Protein AF-A0A7S4MZW2-F1 (afdb_monomer_lite)

InterPro domains:
  IPR009011 Mannose-6-phosphate receptor binding domain superfamily [G3DSA:2.70.130.10] (15-83)
  IPR009011 Mannose-6-phosphate receptor binding domain superfamily [SSF50911] (22-76)
  IPR036607 Glucosidase 2 subunit beta-like [PF13015] (22-75)
  IPR039181 Endosome/lysosome-associated apoptosis and autophagy regulator family member 1/2 [PTHR22727] (23-188)
  IPR044865 MRH domain [PS51914] (1-77)
  IPR056606 Elapor1/2, C-terminal domain [PF23089] (88-116)

Radius of gyration: 48.85 Å; chains: 1; bounding box: 68×36×155 Å

Secondary structure (DSSP, 8-state):
-EEEEEEEEEETTEEEEEEEEE---B-TTS-B-EEEEEEEE-TTSTT--EEEPTTS-SSBTTTEEEEEEEEGGGSPPB-GGGEEEEE-PPPTTSEEEEEEEEPSSP---SBSPPPPPEEEE-------HHHHHHHHHHHHHHHHHHHHHHHHHHHHHHHHHHHHHHHHHHHHHHHHHHHHHHHHTSS--

pLDDT: mean 85.0, std 9.48, range [46.41, 95.19]

Sequence (189 aa):
VNGFYTGFSCLLHICMLNLLAQGGEKCWNGGTRSLNITMYCDPEAGPGFPSLIPGMPVEQKKCGYALQWRSQYACPLCTNEDMRTLPGECSVTGKRPVHMVWKEPKVCHGGLDLPEVIYEDCQAVLLDKSKVTMIIVSGVSVFGILLTGLIYLYFRNRKIYREYSVLKEQNEAEIELDRMAGFSLDEDH

Foldseek 3Di:
DDKDWDDWDDDPLKIKTKIKDWQADQDPVRATAIEIEIETADLPQAQFDWDADPPDDCQDPRNYGYTYTYHNVSAAADDPVQWDWDWDDQDPVQKTWIFIDGDPPHRHYHHDDGDDIDIDGHDDPPVPVVVVVVVVVVVVVVVVVVVVVVVVVVVVVVVVVVVVVVVVVVVVVVVVVVVVVVVVVVPPD

Organism: Guillardia theta (NCBI:txid55529)

Structure (mmCIF, N/CA/C/O backbone):
data_AF-A0A7S4MZW2-F1
#
_entry.id   AF-A0A7S4MZW2-F1
#
loop_
_atom_site.group_PDB
_atom_site.id
_atom_site.type_symbol
_atom_site.label_atom_id
_atom_site.label_alt_id
_atom_site.label_comp_id
_atom_site.label_asym_id
_atom_site.label_entity_id
_atom_site.label_seq_id
_atom_site.pdbx_PDB_ins_code
_atom_site.Cartn_x
_atom_site.Cartn_y
_atom_site.Cartn_z
_atom_site.occupancy
_atom_site.B_iso_or_equiv
_atom_site.auth_seq_id
_atom_site.auth_comp_id
_atom_site.auth_asym_id
_atom_site.auth_atom_id
_atom_site.pdbx_PDB_model_num
ATOM 1 N N . VAL A 1 1 ? 18.516 -3.824 -36.079 1.00 62.66 1 VAL A N 1
ATOM 2 C CA . VAL A 1 1 ? 18.571 -3.944 -34.605 1.00 62.66 1 VAL A CA 1
ATOM 3 C C . VAL A 1 1 ? 17.601 -5.030 -34.187 1.00 62.66 1 VAL A C 1
ATOM 5 O O . VAL A 1 1 ? 16.435 -4.929 -34.539 1.00 62.66 1 VAL A O 1
ATOM 8 N N . ASN A 1 2 ? 18.076 -6.059 -33.487 1.00 75.69 2 ASN A N 1
ATOM 9 C CA . ASN A 1 2 ? 17.234 -7.122 -32.937 1.00 75.69 2 ASN A CA 1
ATOM 10 C C . ASN A 1 2 ? 17.150 -6.927 -31.421 1.00 75.69 2 ASN A C 1
ATOM 12 O O . ASN A 1 2 ? 18.183 -6.879 -30.751 1.00 75.69 2 ASN A O 1
ATOM 16 N N . GLY A 1 3 ? 15.936 -6.777 -30.893 1.00 74.50 3 GLY A N 1
ATOM 17 C CA . GLY A 1 3 ? 15.671 -6.718 -29.456 1.00 74.50 3 GLY A CA 1
ATOM 18 C C . GLY A 1 3 ? 15.147 -8.057 -28.962 1.00 74.50 3 GLY A C 1
ATOM 19 O O . GLY A 1 3 ? 14.251 -8.624 -29.582 1.00 74.50 3 GLY A O 1
ATOM 20 N N . PHE A 1 4 ? 15.695 -8.564 -27.862 1.00 79.69 4 PHE A N 1
ATOM 21 C CA . PHE A 1 4 ? 15.190 -9.761 -27.208 1.00 79.69 4 PHE A CA 1
ATOM 22 C C . PHE A 1 4 ? 15.203 -9.616 -25.691 1.00 79.69 4 PHE A C 1
ATOM 24 O O . PHE A 1 4 ? 16.019 -8.915 -25.087 1.00 79.69 4 PHE A O 1
ATOM 31 N N . TYR A 1 5 ? 14.247 -10.296 -25.082 1.00 79.19 5 TYR A N 1
ATOM 32 C CA . TYR A 1 5 ? 14.128 -10.411 -23.646 1.00 79.19 5 TYR A CA 1
ATOM 33 C C . TYR A 1 5 ? 15.137 -11.440 -23.123 1.00 79.19 5 TYR A C 1
ATOM 35 O O . TYR A 1 5 ? 15.206 -12.553 -23.645 1.00 79.19 5 TYR A O 1
ATOM 43 N N . THR A 1 6 ? 15.945 -11.062 -22.127 1.00 74.81 6 THR A N 1
ATOM 44 C CA . THR A 1 6 ? 17.058 -11.900 -21.642 1.00 74.81 6 THR A CA 1
ATOM 45 C C . THR A 1 6 ? 16.792 -12.583 -20.309 1.00 74.81 6 THR A C 1
ATOM 47 O O . THR A 1 6 ? 17.526 -13.505 -19.961 1.00 74.81 6 THR A O 1
ATOM 50 N N . GLY A 1 7 ? 15.743 -12.188 -19.583 1.00 76.94 7 GLY A N 1
ATOM 51 C CA . GLY A 1 7 ? 15.293 -12.888 -18.380 1.00 76.94 7 GLY A CA 1
ATOM 52 C C . GLY A 1 7 ? 14.688 -11.985 -17.305 1.00 76.94 7 GLY A C 1
ATOM 53 O O . GLY A 1 7 ? 14.835 -10.759 -17.322 1.00 76.94 7 GLY A O 1
ATOM 54 N N . PHE A 1 8 ? 14.003 -12.627 -16.360 1.00 78.88 8 PHE A N 1
ATOM 55 C CA . PHE A 1 8 ? 13.417 -12.043 -15.154 1.00 78.88 8 PHE A CA 1
ATOM 56 C C . PHE A 1 8 ? 14.045 -12.733 -13.954 1.00 78.88 8 PHE A C 1
ATOM 58 O O . PHE A 1 8 ? 14.152 -13.958 -13.924 1.00 78.88 8 PHE A O 1
ATOM 65 N N . SER A 1 9 ? 14.491 -11.940 -12.989 1.00 79.31 9 SER A N 1
ATOM 66 C CA . SER A 1 9 ? 15.114 -12.434 -11.768 1.00 79.31 9 SER A CA 1
ATOM 67 C C . SER A 1 9 ? 14.555 -11.666 -10.582 1.00 79.31 9 SER A C 1
ATOM 69 O O . SER A 1 9 ? 14.560 -10.436 -10.595 1.00 79.31 9 SER A O 1
ATOM 71 N N . CYS A 1 10 ? 14.084 -12.387 -9.566 1.00 75.69 10 CYS A N 1
ATOM 72 C CA . CYS A 1 10 ? 13.671 -11.817 -8.290 1.00 75.69 10 CYS A CA 1
ATOM 73 C C . CYS A 1 10 ? 14.539 -12.397 -7.183 1.00 75.69 10 CYS A C 1
ATOM 75 O O . CYS A 1 10 ? 14.636 -13.615 -7.039 1.00 75.69 10 CYS A O 1
ATOM 77 N N . LEU A 1 11 ? 15.145 -11.527 -6.382 1.00 75.31 11 LEU A N 1
ATOM 78 C CA . LEU A 1 11 ? 15.949 -11.929 -5.238 1.00 75.31 11 LEU A CA 1
ATOM 79 C C . LEU A 1 11 ? 15.580 -11.037 -4.055 1.00 75.31 11 LEU A C 1
ATOM 81 O O . LEU A 1 11 ? 15.711 -9.820 -4.137 1.00 75.31 11 LEU A O 1
ATOM 85 N N . LEU A 1 12 ? 15.082 -11.644 -2.973 1.00 64.88 12 LEU A N 1
ATOM 86 C CA . LEU A 1 12 ? 14.777 -10.958 -1.711 1.00 64.88 12 LEU A CA 1
ATOM 87 C C . LEU A 1 12 ? 13.899 -9.693 -1.886 1.00 64.88 12 LEU A C 1
ATOM 89 O O . LEU A 1 12 ? 14.246 -8.620 -1.403 1.00 64.88 12 LEU A O 1
ATOM 93 N N . HIS A 1 13 ? 12.776 -9.818 -2.605 1.00 64.44 13 HIS A N 1
ATOM 94 C CA . HIS A 1 13 ? 11.841 -8.729 -2.965 1.00 64.44 13 HIS A CA 1
ATOM 95 C C . HIS A 1 13 ? 12.335 -7.709 -4.005 1.00 64.44 13 HIS A C 1
ATOM 97 O O . HIS A 1 13 ? 11.598 -6.787 -4.346 1.00 64.44 13 HIS A O 1
ATOM 103 N N . ILE A 1 14 ? 13.528 -7.885 -4.578 1.00 71.88 14 ILE A N 1
ATOM 104 C CA . ILE A 1 14 ? 14.019 -7.057 -5.685 1.00 71.88 14 ILE A CA 1
ATOM 105 C C . ILE A 1 14 ? 13.836 -7.834 -6.985 1.00 71.88 14 ILE A C 1
ATOM 107 O O . ILE A 1 14 ? 14.587 -8.768 -7.268 1.00 71.88 14 ILE A O 1
ATOM 111 N N . CYS A 1 15 ? 12.832 -7.450 -7.772 1.00 80.62 15 CYS A N 1
ATOM 112 C CA . CYS A 1 15 ? 12.574 -8.011 -9.095 1.00 80.62 15 CYS A CA 1
ATOM 113 C C . CYS A 1 15 ? 13.158 -7.120 -10.193 1.00 80.62 15 CYS A C 1
ATOM 115 O O . CYS A 1 15 ? 12.958 -5.901 -10.197 1.00 80.62 15 CYS A O 1
ATOM 117 N N . MET A 1 16 ? 13.875 -7.747 -11.126 1.00 86.75 16 MET A N 1
ATOM 118 C CA . MET A 1 16 ? 14.493 -7.092 -12.271 1.00 86.75 16 MET A CA 1
ATOM 119 C C . MET A 1 16 ? 14.144 -7.796 -13.578 1.00 86.75 16 MET A C 1
ATOM 121 O O . MET A 1 16 ? 14.200 -9.025 -13.683 1.00 86.75 16 MET A O 1
ATOM 125 N N . LEU A 1 17 ? 13.857 -6.991 -14.597 1.00 87.88 17 LEU A N 1
ATOM 126 C CA . LEU A 1 17 ? 13.623 -7.426 -15.970 1.00 87.88 17 LEU A CA 1
ATOM 127 C C . LEU A 1 17 ? 14.760 -6.912 -16.850 1.00 87.88 17 LEU A C 1
ATOM 129 O O . LEU A 1 17 ? 15.029 -5.713 -16.850 1.00 87.88 17 LEU A O 1
ATOM 133 N N . ASN A 1 18 ? 15.410 -7.783 -17.619 1.00 89.88 18 ASN A N 1
ATOM 134 C CA . ASN A 1 18 ? 16.467 -7.355 -18.534 1.00 89.88 18 ASN A CA 1
ATOM 135 C C . ASN A 1 18 ? 16.010 -7.434 -19.993 1.00 89.88 18 ASN A C 1
ATOM 137 O O . ASN A 1 18 ? 15.510 -8.461 -20.462 1.00 89.88 18 ASN A O 1
ATOM 141 N N . LEU A 1 19 ? 16.212 -6.331 -20.712 1.00 89.88 19 LEU A N 1
ATOM 142 C CA . LEU A 1 19 ? 15.956 -6.208 -22.140 1.00 89.88 19 LEU A CA 1
ATOM 143 C C . LEU A 1 19 ? 17.265 -5.883 -22.855 1.00 89.88 19 LEU A C 1
ATOM 145 O O . LEU A 1 19 ? 17.918 -4.885 -22.546 1.00 89.88 19 LEU A O 1
ATOM 149 N N . LEU A 1 20 ? 17.628 -6.705 -23.839 1.00 90.44 20 LEU A N 1
ATOM 150 C CA . LEU A 1 20 ? 18.862 -6.543 -24.594 1.00 90.44 20 LEU A CA 1
ATOM 151 C C . LEU A 1 20 ? 18.555 -6.281 -26.067 1.00 90.44 20 LEU A C 1
ATOM 153 O O . LEU A 1 20 ? 17.878 -7.064 -26.730 1.00 90.44 20 LEU A O 1
ATOM 157 N N . ALA A 1 21 ? 19.099 -5.192 -26.596 1.00 90.38 21 ALA A N 1
ATOM 158 C CA . ALA A 1 21 ? 19.076 -4.883 -28.015 1.00 90.38 21 ALA A CA 1
ATOM 159 C C . ALA A 1 21 ? 20.492 -4.961 -28.591 1.00 90.38 21 ALA A C 1
ATOM 161 O O . ALA A 1 21 ? 21.430 -4.348 -28.077 1.00 90.38 21 ALA A O 1
ATOM 162 N N . GLN A 1 22 ? 20.643 -5.722 -29.673 1.00 89.69 22 GLN A N 1
ATOM 163 C CA . GLN A 1 22 ? 21.912 -5.938 -30.366 1.00 89.69 22 GLN A CA 1
ATOM 164 C C . GLN A 1 22 ? 21.800 -5.597 -31.858 1.00 89.69 22 GLN A C 1
ATOM 166 O O . GLN A 1 22 ? 20.706 -5.449 -32.414 1.00 89.69 22 GLN A O 1
ATOM 171 N N . GLY A 1 23 ? 22.947 -5.494 -32.532 1.00 86.00 23 GLY A N 1
ATOM 172 C CA . GLY A 1 23 ? 22.988 -5.209 -33.968 1.00 86.00 23 GLY A CA 1
ATOM 173 C C . GLY A 1 23 ? 22.703 -3.742 -34.291 1.00 86.00 23 GLY A C 1
ATOM 174 O O . GLY A 1 23 ? 21.960 -3.462 -35.234 1.00 86.00 23 GLY A O 1
ATOM 175 N N . GLY A 1 24 ? 23.208 -2.825 -33.457 1.00 87.00 24 GLY A N 1
ATOM 176 C CA . GLY A 1 24 ? 23.243 -1.391 -33.740 1.00 87.00 24 GLY A CA 1
ATOM 177 C C . GLY A 1 24 ? 24.317 -1.015 -34.766 1.00 87.00 24 GLY A C 1
ATOM 178 O O . GLY A 1 24 ? 24.846 -1.857 -35.483 1.00 87.00 24 GLY A O 1
ATOM 179 N N . GLU A 1 25 ? 24.654 0.267 -34.843 1.00 89.44 25 GLU A N 1
ATOM 180 C CA . GLU A 1 25 ? 25.702 0.753 -35.747 1.00 89.44 25 GLU A CA 1
ATOM 181 C C . GLU A 1 25 ? 27.112 0.433 -35.240 1.00 89.44 25 GLU A C 1
ATOM 183 O O . GLU A 1 25 ? 27.318 0.157 -34.052 1.00 89.44 25 GLU A O 1
ATOM 188 N N . LYS A 1 26 ? 28.103 0.518 -36.137 1.00 89.31 26 LYS A N 1
ATOM 189 C CA . LYS A 1 26 ? 29.510 0.389 -35.750 1.00 89.31 26 LYS A CA 1
ATOM 190 C C . LYS A 1 26 ? 29.939 1.563 -34.869 1.00 89.31 26 LYS A C 1
ATOM 192 O O . LYS A 1 26 ? 29.591 2.716 -35.122 1.00 89.31 26 LYS A O 1
ATOM 197 N N . CYS A 1 27 ? 30.710 1.262 -33.838 1.00 88.44 27 CYS A N 1
ATOM 198 C CA . CYS A 1 27 ? 31.336 2.250 -32.963 1.00 88.44 27 CYS A CA 1
ATOM 199 C C . CYS A 1 27 ? 32.828 2.420 -33.302 1.00 88.44 27 CYS A C 1
ATOM 201 O O . CYS A 1 27 ? 33.355 1.785 -34.216 1.00 88.44 27 CYS A O 1
ATOM 203 N N . TRP A 1 28 ? 33.520 3.278 -32.550 1.00 85.62 28 TRP A N 1
ATOM 204 C CA . TRP A 1 28 ? 34.904 3.688 -32.821 1.00 85.62 28 TRP A CA 1
ATOM 205 C C . TRP A 1 28 ? 35.925 2.535 -32.842 1.00 85.62 28 TRP A C 1
ATOM 207 O O . TRP A 1 28 ? 36.952 2.650 -33.501 1.00 85.62 28 TRP A O 1
ATOM 217 N N . ASN A 1 29 ? 35.649 1.418 -32.160 1.00 86.62 29 ASN A N 1
ATOM 218 C CA . ASN A 1 29 ? 36.537 0.251 -32.105 1.00 86.62 29 ASN A CA 1
ATOM 219 C C . ASN A 1 29 ? 36.199 -0.836 -33.152 1.00 86.62 29 ASN A C 1
ATOM 221 O O . ASN A 1 29 ? 36.739 -1.938 -33.087 1.00 86.62 29 ASN A O 1
ATOM 225 N N . GLY A 1 30 ? 35.279 -0.561 -34.086 1.00 85.31 30 GLY A N 1
ATOM 226 C CA . GLY A 1 30 ? 34.818 -1.521 -35.097 1.00 85.31 30 GLY A CA 1
ATOM 227 C C . GLY A 1 30 ? 33.800 -2.556 -34.595 1.00 85.31 30 GLY A C 1
ATOM 228 O O . GLY A 1 30 ? 33.263 -3.315 -35.403 1.00 85.31 30 GLY A O 1
ATOM 229 N N . GLY A 1 31 ? 33.499 -2.567 -33.292 1.00 87.69 31 GLY A N 1
ATOM 230 C CA . GLY A 1 31 ? 32.414 -3.332 -32.689 1.00 87.69 31 GLY A CA 1
ATOM 231 C C . GLY A 1 31 ? 31.034 -2.788 -33.060 1.00 87.69 31 GLY A C 1
ATOM 232 O O . GLY A 1 31 ? 30.897 -1.745 -33.700 1.00 87.69 31 GLY A O 1
ATOM 233 N N . THR A 1 32 ? 29.992 -3.510 -32.655 1.00 90.19 32 THR A N 1
ATOM 234 C CA . THR A 1 32 ? 28.593 -3.156 -32.934 1.00 90.19 32 THR A CA 1
ATOM 235 C C . THR A 1 32 ? 27.925 -2.659 -31.659 1.00 90.19 32 THR A C 1
ATOM 237 O O . THR A 1 32 ? 28.084 -3.287 -30.614 1.00 90.19 32 THR A O 1
ATOM 240 N N . ARG A 1 33 ? 27.171 -1.555 -31.728 1.00 90.94 33 ARG A N 1
ATOM 241 C CA . ARG A 1 33 ? 26.476 -1.011 -30.555 1.00 90.94 33 ARG A CA 1
ATOM 242 C C . ARG A 1 33 ? 25.427 -1.977 -30.006 1.00 90.94 33 ARG A C 1
ATOM 244 O O . ARG A 1 33 ? 24.663 -2.582 -30.764 1.00 90.94 33 ARG A O 1
ATOM 251 N N . SER A 1 34 ? 25.366 -2.062 -28.681 1.00 91.56 34 SER A N 1
ATOM 252 C CA . SER A 1 34 ? 24.352 -2.817 -27.939 1.00 91.56 34 SER A CA 1
ATOM 253 C C . SER A 1 34 ? 23.749 -1.967 -26.828 1.00 91.56 34 SER A C 1
ATOM 255 O O . SER A 1 34 ? 24.452 -1.162 -26.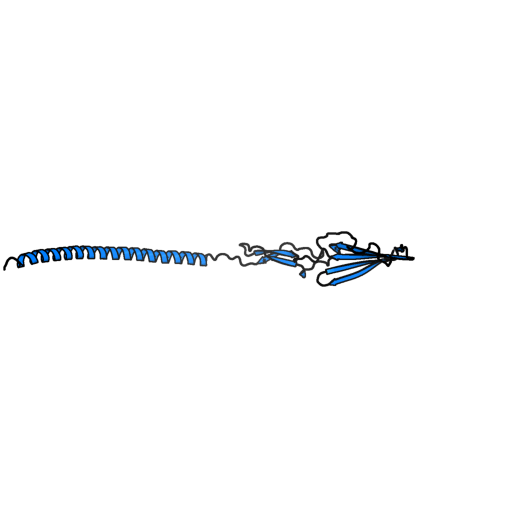220 1.00 91.56 34 SER A O 1
ATOM 257 N N . LEU A 1 35 ? 22.475 -2.175 -26.522 1.00 91.00 35 LEU A N 1
ATOM 258 C CA . LEU A 1 35 ? 21.764 -1.496 -25.445 1.00 91.00 35 LEU A CA 1
ATOM 259 C C . LEU A 1 35 ? 21.210 -2.537 -24.472 1.00 91.00 35 LEU A C 1
ATOM 261 O O . LEU A 1 35 ? 20.535 -3.474 -24.887 1.00 91.00 35 LEU A O 1
ATOM 265 N N . ASN A 1 36 ? 21.493 -2.356 -23.188 1.00 91.81 36 ASN A N 1
ATOM 266 C CA . ASN A 1 36 ? 20.936 -3.142 -22.100 1.00 91.81 36 ASN A CA 1
ATOM 267 C C . ASN A 1 36 ? 20.074 -2.235 -21.217 1.00 91.81 36 ASN A C 1
ATOM 269 O O . ASN A 1 36 ? 20.554 -1.221 -20.706 1.00 91.81 36 ASN A O 1
ATOM 273 N N . ILE A 1 37 ? 18.807 -2.595 -21.052 1.00 92.44 37 ILE A N 1
ATOM 274 C CA . ILE A 1 37 ? 17.872 -1.902 -20.172 1.00 92.44 37 ILE A CA 1
ATOM 275 C C . ILE A 1 37 ? 17.512 -2.860 -19.046 1.00 92.44 37 ILE A C 1
ATOM 277 O O . ILE A 1 37 ? 16.898 -3.902 -19.281 1.00 92.44 37 ILE A O 1
ATOM 281 N N . THR A 1 38 ? 17.865 -2.478 -17.825 1.00 92.31 38 THR A N 1
ATOM 282 C CA . THR A 1 38 ? 17.467 -3.187 -16.612 1.00 92.31 38 THR A CA 1
ATOM 283 C C . THR A 1 38 ? 16.296 -2.447 -15.990 1.00 92.31 38 THR A C 1
ATOM 285 O O . THR A 1 38 ? 16.445 -1.333 -15.480 1.00 92.31 38 THR A O 1
ATOM 288 N N . MET A 1 39 ? 15.114 -3.052 -16.051 1.00 92.81 39 MET A N 1
ATOM 289 C CA . MET A 1 39 ? 13.954 -2.528 -15.352 1.00 92.81 39 MET A CA 1
ATOM 290 C C . MET A 1 39 ? 13.928 -3.012 -13.907 1.00 92.81 39 MET A C 1
ATOM 292 O O . MET A 1 39 ? 14.214 -4.178 -13.638 1.00 92.81 39 MET A O 1
ATOM 296 N N . TYR A 1 40 ? 13.539 -2.125 -13.000 1.00 92.19 40 TYR A N 1
ATOM 297 C CA . TYR A 1 40 ? 13.364 -2.392 -11.578 1.00 92.19 40 TYR A CA 1
ATOM 298 C C . TYR A 1 40 ? 11.894 -2.215 -11.217 1.00 92.19 40 TYR A C 1
ATOM 300 O O . TYR A 1 40 ? 11.292 -1.208 -11.602 1.00 92.19 40 TYR A O 1
ATOM 308 N N . CYS A 1 41 ? 11.340 -3.169 -10.466 1.00 91.75 41 CYS A N 1
ATOM 309 C CA . CYS A 1 41 ? 10.003 -3.016 -9.904 1.00 91.75 41 CYS A CA 1
ATOM 310 C C . CYS A 1 41 ? 9.970 -1.822 -8.948 1.00 91.75 41 CYS A C 1
ATOM 312 O O . CYS A 1 41 ? 10.709 -1.776 -7.964 1.00 91.75 41 CYS A O 1
ATOM 314 N N . ASP A 1 42 ? 9.096 -0.874 -9.262 1.00 92.12 42 ASP A N 1
ATOM 315 C CA . ASP A 1 42 ? 8.727 0.229 -8.389 1.00 92.12 42 ASP A CA 1
ATOM 316 C C . ASP A 1 42 ? 7.219 0.479 -8.563 1.00 92.12 42 ASP A C 1
ATOM 318 O O . ASP A 1 42 ? 6.807 1.066 -9.569 1.00 92.12 42 ASP A O 1
ATOM 322 N N . PRO A 1 43 ? 6.371 -0.015 -7.642 1.00 90.00 43 PRO A N 1
ATOM 323 C CA . PRO A 1 43 ? 4.922 0.036 -7.799 1.00 90.00 43 PRO A CA 1
ATOM 324 C C . PRO A 1 43 ? 4.331 1.442 -7.635 1.00 90.00 43 PRO A C 1
ATOM 326 O O . PRO A 1 43 ? 3.138 1.614 -7.895 1.00 90.00 43 PRO A O 1
ATOM 329 N N . GLU A 1 44 ? 5.136 2.427 -7.224 1.00 90.00 44 GLU A N 1
ATOM 330 C CA . GLU A 1 44 ? 4.742 3.833 -7.070 1.00 90.00 44 GLU A CA 1
ATOM 331 C C . GLU A 1 44 ? 5.256 4.716 -8.220 1.00 90.00 44 GLU A C 1
ATOM 333 O O . GLU A 1 44 ? 4.706 5.788 -8.469 1.00 90.00 44 GLU A O 1
ATOM 338 N N . ALA A 1 45 ? 6.259 4.259 -8.981 1.00 91.69 45 ALA A N 1
ATOM 339 C CA . ALA A 1 45 ? 6.866 5.021 -10.079 1.00 91.69 45 ALA A CA 1
ATOM 340 C C . ALA A 1 45 ? 5.969 5.229 -11.316 1.00 91.69 45 ALA A C 1
ATOM 342 O O . ALA A 1 45 ? 6.362 5.942 -12.248 1.00 91.69 45 ALA A O 1
ATOM 343 N N . GLY A 1 46 ? 4.789 4.604 -11.386 1.00 91.56 46 GLY A N 1
ATOM 344 C CA . GLY A 1 46 ? 3.974 4.646 -12.598 1.00 91.56 46 GLY A CA 1
ATOM 345 C C . GLY A 1 46 ? 4.680 3.949 -13.774 1.00 91.56 46 GLY A C 1
ATOM 346 O O . GLY A 1 46 ? 5.458 3.012 -13.576 1.00 91.56 46 GLY A O 1
ATOM 347 N N . PRO A 1 47 ? 4.478 4.414 -15.020 1.00 92.12 47 PRO A N 1
ATOM 348 C CA . PRO A 1 47 ? 5.244 3.936 -16.173 1.00 92.12 47 PRO A CA 1
ATOM 349 C C . PRO A 1 47 ? 6.760 4.150 -16.037 1.00 92.12 47 PRO A C 1
ATOM 351 O O . PRO A 1 47 ? 7.540 3.347 -16.555 1.00 92.12 47 PRO A O 1
ATOM 354 N N . GLY A 1 48 ? 7.177 5.206 -15.331 1.00 93.19 48 GLY A N 1
ATOM 355 C CA . GLY A 1 48 ? 8.574 5.611 -15.194 1.00 93.19 48 GLY A CA 1
ATOM 356 C C . GLY A 1 48 ? 9.264 5.949 -16.520 1.00 93.19 48 GLY A C 1
ATOM 357 O O . GLY A 1 48 ? 8.632 6.027 -17.574 1.00 93.19 48 GLY A O 1
ATOM 358 N N . PHE A 1 49 ? 10.584 6.143 -16.471 1.00 93.44 49 PHE A N 1
ATOM 359 C CA . PHE A 1 49 ? 11.406 6.382 -17.660 1.00 93.44 49 PHE A CA 1
ATOM 360 C C . PHE A 1 49 ? 12.810 5.762 -17.533 1.00 93.44 49 PHE A C 1
ATOM 362 O O . PHE A 1 49 ? 13.339 5.644 -16.421 1.00 93.44 49 PHE A O 1
ATOM 369 N N . PRO A 1 50 ? 13.445 5.381 -18.659 1.00 93.06 50 PRO A N 1
ATOM 370 C CA . PRO A 1 50 ? 14.840 4.959 -18.670 1.00 93.06 50 PRO A CA 1
ATOM 371 C C . PRO A 1 50 ? 15.772 6.107 -18.272 1.00 93.06 50 PRO A C 1
ATOM 373 O O . PRO A 1 50 ? 15.656 7.224 -18.771 1.00 93.06 50 PRO A O 1
ATOM 376 N N . SER A 1 51 ? 16.747 5.816 -17.419 1.00 93.44 51 SER A N 1
ATOM 377 C CA . SER A 1 51 ? 17.777 6.755 -16.978 1.00 93.44 51 SER A CA 1
ATOM 378 C C . SER A 1 51 ? 19.160 6.111 -17.024 1.00 93.44 51 SER A C 1
ATOM 380 O O . SER A 1 51 ? 19.306 4.887 -16.977 1.00 93.44 51 SER A O 1
ATOM 382 N N . LEU A 1 52 ? 20.190 6.946 -17.137 1.00 91.62 52 LEU A N 1
ATOM 383 C CA . LEU A 1 52 ? 21.576 6.502 -17.029 1.00 91.62 52 LEU A CA 1
ATOM 384 C C . LEU A 1 52 ? 21.860 6.023 -15.605 1.00 91.62 52 LEU A C 1
ATOM 386 O O . LEU A 1 52 ? 21.331 6.566 -14.635 1.00 91.62 52 LEU A O 1
ATOM 390 N N . ILE A 1 53 ? 22.722 5.019 -15.485 1.00 89.50 53 ILE A N 1
ATOM 391 C CA . ILE A 1 53 ? 23.101 4.486 -14.181 1.00 89.50 53 ILE A CA 1
ATOM 392 C C . ILE A 1 53 ? 24.146 5.424 -13.552 1.00 89.50 53 ILE A C 1
ATOM 394 O O . ILE A 1 53 ? 25.198 5.648 -14.163 1.00 89.50 53 ILE A O 1
ATOM 398 N N . PRO A 1 54 ? 23.888 5.984 -12.354 1.00 87.31 54 PRO A N 1
ATOM 399 C CA . PRO A 1 54 ? 24.811 6.912 -11.709 1.00 87.31 54 PRO A CA 1
ATOM 400 C C . PRO A 1 54 ? 26.200 6.299 -11.510 1.00 87.31 54 PRO A C 1
ATOM 402 O O . PRO A 1 54 ? 26.330 5.155 -11.081 1.00 87.31 54 PRO A O 1
ATOM 405 N N . GLY A 1 55 ? 27.248 7.063 -11.820 1.00 85.12 55 GLY A N 1
ATOM 406 C CA . GLY A 1 55 ? 28.636 6.618 -11.661 1.00 85.12 55 GLY A CA 1
ATOM 407 C C . GLY A 1 55 ? 29.148 5.667 -12.750 1.00 85.12 55 GLY A C 1
ATOM 408 O O . GLY A 1 55 ? 30.317 5.290 -12.705 1.00 85.12 55 GLY A O 1
ATOM 409 N N . MET A 1 56 ? 28.328 5.306 -13.745 1.00 84.31 56 MET A N 1
ATOM 410 C CA . MET A 1 56 ? 28.776 4.541 -14.910 1.00 84.31 56 MET A CA 1
ATOM 411 C C . MET A 1 56 ? 28.968 5.429 -16.148 1.00 84.31 56 MET A C 1
ATOM 413 O O . MET A 1 56 ? 28.218 6.387 -16.346 1.00 84.31 56 MET A O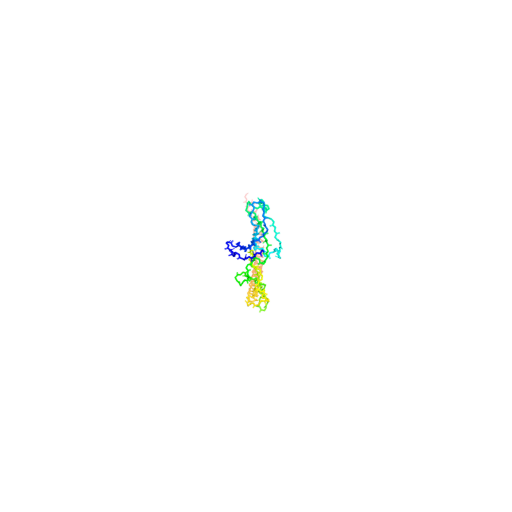 1
ATOM 417 N N . PRO A 1 57 ? 29.963 5.127 -17.006 1.00 84.88 57 PRO A N 1
ATOM 418 C CA . PRO A 1 57 ? 30.128 5.830 -18.271 1.00 84.88 57 PRO A CA 1
ATOM 419 C C . PRO A 1 57 ? 28.937 5.551 -19.194 1.00 84.88 57 PRO A C 1
ATOM 421 O O . PRO A 1 57 ? 28.423 4.433 -19.230 1.00 84.88 57 PRO A O 1
ATOM 424 N N . VAL A 1 58 ? 28.538 6.566 -19.968 1.00 84.81 58 VAL A N 1
ATOM 425 C CA . VAL A 1 58 ? 27.417 6.481 -20.924 1.00 84.81 58 VAL A CA 1
ATOM 426 C C . VAL A 1 58 ? 27.631 5.339 -21.915 1.00 84.81 58 VAL A C 1
ATOM 428 O O . VAL A 1 58 ? 26.742 4.518 -22.121 1.00 84.81 58 VAL A O 1
ATOM 431 N N . GLU A 1 59 ? 28.831 5.267 -22.492 1.00 84.00 59 GLU A N 1
ATOM 432 C CA . GLU A 1 59 ? 29.262 4.168 -23.347 1.00 84.00 59 GLU A CA 1
ATOM 433 C C . GLU A 1 59 ? 30.320 3.346 -22.609 1.00 84.00 59 GLU A C 1
ATOM 435 O O . GLU A 1 59 ? 31.386 3.835 -22.228 1.00 84.00 59 GLU A O 1
ATOM 440 N N . GLN A 1 60 ? 30.023 2.070 -22.393 1.00 80.94 60 GLN A N 1
ATOM 441 C CA . GLN A 1 60 ? 30.966 1.126 -21.815 1.00 80.94 60 GLN A CA 1
ATOM 442 C C 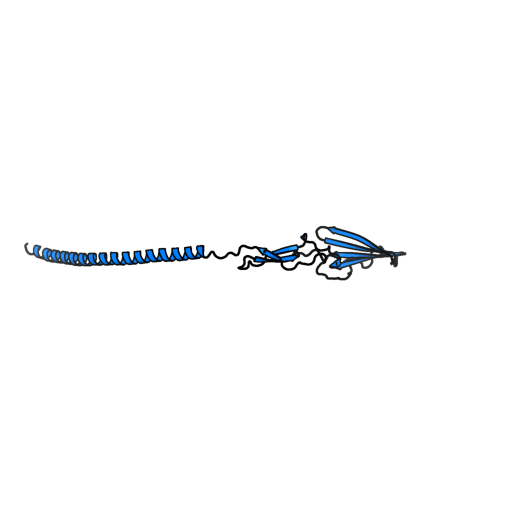. GLN A 1 60 ? 32.024 0.739 -22.855 1.00 80.94 60 GLN A C 1
ATOM 444 O O . GLN A 1 60 ? 31.787 0.791 -24.061 1.00 80.94 60 GLN A O 1
ATOM 449 N N . LYS A 1 61 ? 33.183 0.243 -22.398 1.00 74.94 61 LYS A N 1
ATOM 450 C CA . LYS A 1 61 ? 34.343 -0.116 -23.246 1.00 74.94 61 LYS A CA 1
ATOM 451 C C . LYS A 1 61 ? 34.038 -1.083 -24.414 1.00 74.94 61 LYS A C 1
ATOM 453 O O . LYS A 1 61 ? 34.868 -1.229 -25.304 1.00 74.94 61 LYS A O 1
ATOM 458 N N . LYS A 1 62 ? 32.872 -1.741 -24.418 1.00 77.31 62 LYS A N 1
ATOM 459 C CA . LYS A 1 62 ? 32.397 -2.677 -25.452 1.00 77.31 62 LYS A CA 1
ATOM 460 C C . LYS A 1 62 ? 31.329 -2.090 -26.396 1.00 77.31 62 LYS A C 1
ATOM 462 O O . LYS A 1 62 ? 30.584 -2.859 -26.988 1.00 77.31 62 LYS A O 1
ATOM 467 N N . CYS A 1 63 ? 31.216 -0.764 -26.518 1.00 88.44 63 CYS A N 1
ATOM 468 C CA . CYS A 1 63 ? 30.143 -0.105 -27.287 1.00 88.44 63 CYS A CA 1
ATOM 469 C C . CYS A 1 63 ? 28.737 -0.461 -26.785 1.00 88.44 63 CYS A C 1
ATOM 471 O O . CYS A 1 63 ? 27.771 -0.571 -27.543 1.00 88.44 63 CYS A O 1
ATOM 473 N N . GLY A 1 64 ? 28.656 -0.690 -25.476 1.00 90.44 64 GLY A N 1
ATOM 474 C CA . GLY A 1 64 ? 27.437 -1.044 -24.774 1.00 90.44 64 GLY A CA 1
ATOM 475 C C . GLY A 1 64 ? 26.891 0.150 -24.009 1.00 90.44 64 GLY A C 1
ATOM 476 O O . GLY A 1 64 ? 27.651 0.840 -23.332 1.00 90.44 64 GLY A O 1
ATOM 477 N N . TYR A 1 65 ? 25.582 0.349 -24.074 1.00 91.19 65 TYR A N 1
ATOM 478 C CA . TYR A 1 65 ? 24.853 1.303 -23.245 1.00 91.19 65 TYR A CA 1
ATOM 479 C C . TYR A 1 65 ? 24.076 0.533 -22.181 1.00 91.19 65 TYR A C 1
ATOM 481 O O . TYR A 1 65 ? 23.484 -0.504 -22.487 1.00 91.19 65 TYR A O 1
ATOM 489 N N . ALA A 1 66 ? 24.078 1.030 -20.946 1.00 91.75 66 ALA A N 1
ATOM 490 C CA . ALA A 1 66 ? 23.305 0.454 -19.853 1.00 91.75 66 ALA A CA 1
ATOM 491 C C . ALA A 1 66 ? 22.403 1.519 -19.230 1.00 91.75 66 ALA A C 1
ATOM 493 O O . ALA A 1 66 ? 22.881 2.564 -18.785 1.00 91.75 66 ALA A O 1
ATOM 494 N N . LEU A 1 67 ? 21.104 1.238 -19.209 1.00 93.56 67 LEU A N 1
ATOM 495 C CA . LEU A 1 67 ? 20.083 2.101 -18.630 1.00 93.56 67 LEU A CA 1
ATOM 496 C C . LEU A 1 67 ? 19.349 1.352 -17.524 1.00 93.56 67 LEU A C 1
ATOM 498 O O . LEU A 1 67 ? 19.089 0.154 -17.640 1.00 93.56 67 LEU A O 1
ATOM 502 N N . GLN A 1 68 ? 18.974 2.081 -16.482 1.00 94.06 68 GLN A N 1
ATOM 503 C CA . GLN A 1 68 ? 18.034 1.608 -15.475 1.00 94.06 68 GLN A CA 1
ATOM 504 C C . GLN A 1 68 ? 16.652 2.202 -15.743 1.00 94.06 68 GLN A C 1
ATOM 506 O O . GLN A 1 68 ? 16.536 3.370 -16.115 1.00 94.06 68 GLN A O 1
ATOM 511 N N . TRP A 1 69 ? 15.596 1.432 -15.516 1.00 94.81 69 TRP A N 1
ATOM 512 C CA . TRP A 1 69 ? 14.223 1.911 -15.664 1.00 94.81 69 TRP A CA 1
ATOM 513 C C . TRP A 1 69 ? 13.371 1.434 -14.490 1.00 94.81 69 TRP A C 1
ATOM 515 O O . TRP A 1 69 ? 12.986 0.274 -14.413 1.00 94.81 69 TRP A O 1
ATOM 525 N N . ARG A 1 70 ? 13.065 2.329 -13.551 1.00 93.50 70 ARG A N 1
ATOM 526 C CA . ARG A 1 70 ? 12.107 2.035 -12.476 1.00 93.50 70 ARG A CA 1
ATOM 527 C C . ARG A 1 70 ? 10.694 2.181 -13.011 1.00 93.50 70 ARG A C 1
ATOM 529 O O . ARG A 1 70 ? 10.370 3.237 -13.545 1.00 93.50 70 ARG A O 1
ATOM 536 N N . SER A 1 71 ? 9.897 1.124 -12.930 1.00 93.12 71 SER A N 1
ATOM 537 C CA . SER A 1 71 ? 8.542 1.098 -13.476 1.00 93.12 71 SER A CA 1
ATOM 538 C C . SER A 1 71 ? 7.661 0.142 -12.688 1.00 93.12 71 SER A C 1
ATOM 540 O O . SER A 1 71 ? 8.101 -0.939 -12.288 1.00 93.12 71 SER A O 1
ATOM 542 N N . GLN A 1 72 ? 6.385 0.489 -12.562 1.00 92.44 72 GLN A N 1
ATOM 543 C CA . GLN A 1 72 ? 5.380 -0.394 -11.981 1.00 92.44 72 GLN A CA 1
ATOM 544 C C . GLN A 1 72 ? 5.147 -1.637 -12.850 1.00 92.44 72 GLN A C 1
ATOM 546 O O . GLN A 1 72 ? 4.800 -2.694 -12.340 1.00 92.44 72 GLN A O 1
ATOM 551 N N . TYR A 1 73 ? 5.397 -1.550 -14.162 1.00 90.38 73 TYR A N 1
ATOM 552 C CA . TYR A 1 73 ? 5.224 -2.675 -15.087 1.00 90.38 73 TYR A CA 1
ATOM 553 C C . TYR A 1 73 ? 6.331 -3.729 -14.983 1.00 90.38 73 TYR A C 1
ATOM 555 O O . TYR A 1 73 ? 6.207 -4.808 -15.554 1.00 90.38 73 TYR A O 1
ATOM 563 N N . ALA A 1 74 ? 7.410 -3.429 -14.257 1.00 90.19 74 ALA A N 1
ATOM 564 C CA . ALA A 1 74 ? 8.435 -4.409 -13.919 1.00 90.19 74 ALA A CA 1
ATOM 565 C C . ALA A 1 74 ? 8.090 -5.209 -12.647 1.00 90.19 74 ALA A C 1
ATOM 567 O O . ALA A 1 74 ? 8.835 -6.121 -12.281 1.00 90.19 74 ALA A O 1
ATOM 568 N N . CYS A 1 75 ? 6.990 -4.870 -11.965 1.00 90.81 75 CYS A N 1
ATOM 569 C CA . CYS A 1 75 ? 6.521 -5.583 -10.784 1.00 90.81 75 CYS A CA 1
ATOM 570 C C . CYS A 1 75 ? 5.735 -6.851 -11.142 1.00 90.81 75 CYS A C 1
ATOM 572 O O . CYS A 1 75 ? 5.075 -6.894 -12.182 1.00 90.81 75 CYS A O 1
ATOM 574 N N . PRO A 1 76 ? 5.775 -7.884 -10.281 1.00 90.12 76 PRO A N 1
ATOM 575 C CA . PRO A 1 76 ? 4.893 -9.036 -10.416 1.00 90.12 76 PRO A CA 1
ATOM 576 C C . PRO A 1 76 ? 3.417 -8.627 -10.290 1.00 90.12 76 PRO A C 1
ATOM 578 O O . PRO A 1 76 ? 3.085 -7.600 -9.689 1.00 90.12 76 PRO A O 1
ATOM 581 N N . LEU A 1 77 ? 2.532 -9.463 -10.835 1.00 90.75 77 LEU A N 1
ATOM 582 C CA . LEU A 1 77 ? 1.086 -9.308 -10.675 1.00 90.75 77 LEU A CA 1
ATOM 583 C C . LEU A 1 77 ? 0.687 -9.571 -9.222 1.00 90.75 77 LEU A C 1
ATOM 585 O O . LEU A 1 77 ? 1.194 -10.505 -8.603 1.00 90.75 77 LEU A O 1
ATOM 589 N N . CYS A 1 78 ? -0.234 -8.766 -8.698 1.00 91.19 78 CYS A N 1
ATOM 590 C CA . CYS A 1 78 ? -0.703 -8.913 -7.331 1.00 91.19 78 CYS A CA 1
ATOM 591 C C . CYS A 1 78 ? -1.592 -10.145 -7.144 1.00 91.19 78 CYS A C 1
ATOM 593 O O . CYS A 1 78 ? -2.461 -10.437 -7.973 1.00 91.19 78 CYS A O 1
ATOM 595 N N . THR A 1 79 ? -1.408 -10.821 -6.009 1.00 90.88 79 THR A N 1
ATOM 596 C CA . THR A 1 79 ? -2.143 -12.025 -5.602 1.00 90.88 79 THR A CA 1
ATOM 597 C C . THR A 1 79 ? -2.820 -11.844 -4.238 1.00 90.88 79 THR A C 1
ATOM 599 O O . THR A 1 79 ? -2.591 -10.859 -3.538 1.00 90.88 79 THR A O 1
ATOM 602 N N . ASN A 1 80 ? -3.641 -12.817 -3.820 1.00 89.44 80 ASN A N 1
ATOM 603 C CA . ASN A 1 80 ? -4.264 -12.808 -2.488 1.00 89.44 80 ASN A CA 1
ATOM 604 C C . ASN A 1 80 ? -3.230 -12.790 -1.345 1.00 89.44 80 ASN A C 1
ATOM 606 O O . ASN A 1 80 ? -3.517 -12.280 -0.264 1.00 89.44 80 ASN A O 1
ATOM 610 N N . GLU A 1 81 ? -2.024 -13.322 -1.566 1.00 89.31 81 GLU A N 1
ATOM 611 C CA . GLU A 1 81 ? -0.955 -13.344 -0.560 1.00 89.31 81 GLU A CA 1
ATOM 612 C C . GLU A 1 81 ? -0.368 -11.953 -0.297 1.00 89.31 81 GLU A C 1
ATOM 614 O O . GLU A 1 81 ? 0.155 -11.698 0.790 1.00 89.31 81 GLU A O 1
ATOM 619 N N . ASP A 1 82 ? -0.513 -11.030 -1.247 1.00 90.44 82 ASP A N 1
ATOM 620 C CA . ASP A 1 82 ? -0.062 -9.642 -1.138 1.00 90.44 82 ASP A CA 1
ATOM 621 C C . ASP A 1 82 ? -1.082 -8.751 -0.407 1.00 90.44 82 ASP A C 1
ATOM 623 O O . ASP A 1 82 ? -0.829 -7.567 -0.169 1.00 90.44 82 ASP A O 1
ATOM 627 N N . MET A 1 83 ? -2.234 -9.309 -0.023 1.00 90.81 83 MET A N 1
ATOM 628 C CA . MET A 1 83 ? -3.320 -8.605 0.656 1.00 90.81 83 MET A CA 1
ATOM 629 C C . MET A 1 83 ? -3.353 -8.903 2.161 1.00 90.81 83 MET A C 1
ATOM 631 O O . MET A 1 83 ? -2.961 -9.971 2.633 1.00 90.81 83 MET A O 1
ATOM 635 N N . ARG A 1 84 ? -3.861 -7.946 2.939 1.00 92.56 84 ARG A N 1
ATOM 636 C CA . ARG A 1 84 ? -4.200 -8.084 4.360 1.00 92.56 84 ARG A CA 1
ATOM 637 C C . ARG A 1 84 ? -5.612 -7.565 4.610 1.00 92.56 84 ARG A C 1
ATOM 639 O O . ARG A 1 84 ? -6.053 -6.612 3.973 1.00 92.56 84 ARG A O 1
ATOM 646 N N . THR A 1 85 ? -6.310 -8.164 5.565 1.00 93.00 85 THR A N 1
ATOM 647 C CA . THR A 1 85 ? -7.636 -7.707 5.991 1.00 93.00 85 THR A CA 1
ATOM 648 C C . THR A 1 85 ? -7.518 -6.648 7.080 1.00 93.00 85 THR A C 1
ATOM 650 O O . THR A 1 85 ? -6.794 -6.824 8.061 1.00 93.00 85 THR A O 1
ATOM 653 N N . LEU A 1 86 ? -8.269 -5.567 6.926 1.00 92.69 86 LEU A N 1
ATOM 654 C CA . LEU A 1 86 ? -8.469 -4.510 7.901 1.00 92.69 86 LEU A CA 1
ATOM 655 C C . LEU A 1 86 ? -9.917 -4.569 8.406 1.00 92.69 86 LEU A C 1
ATOM 657 O O . LEU A 1 86 ? -10.824 -4.114 7.704 1.00 92.69 86 LEU A O 1
ATOM 661 N N . PRO A 1 87 ? -10.157 -5.151 9.594 1.00 92.25 87 PRO A N 1
ATOM 662 C CA . PRO A 1 87 ? -11.486 -5.171 10.185 1.00 92.25 87 PRO A CA 1
ATOM 663 C C . PRO A 1 87 ? -11.867 -3.780 10.708 1.00 92.25 87 PRO A C 1
ATOM 665 O O . PRO A 1 87 ? -11.085 -3.140 11.409 1.00 92.25 87 PRO A O 1
ATOM 668 N N . GLY A 1 88 ? -13.077 -3.332 10.381 1.00 91.00 88 GLY A N 1
ATOM 669 C CA . GLY A 1 88 ? -13.682 -2.121 10.927 1.00 91.00 88 GLY A CA 1
ATOM 670 C C . GLY A 1 88 ? -14.362 -2.346 12.279 1.00 91.00 88 GLY A C 1
ATOM 671 O O . GLY A 1 88 ? -14.241 -3.402 12.909 1.00 91.00 88 GLY A O 1
ATOM 672 N N . GLU A 1 89 ? -15.106 -1.334 12.720 1.00 90.31 89 GLU A N 1
ATOM 673 C CA . GLU A 1 89 ? -15.864 -1.378 13.971 1.00 90.31 89 GLU A CA 1
ATOM 674 C C . GLU A 1 89 ? -17.033 -2.370 13.906 1.00 90.31 89 GLU A C 1
ATOM 676 O O . GLU A 1 89 ? -17.652 -2.579 12.859 1.00 90.31 89 GLU A O 1
ATOM 681 N N . CYS A 1 90 ? -17.356 -2.980 15.051 1.00 89.38 90 CYS A N 1
ATOM 682 C CA . CYS A 1 90 ? -18.505 -3.870 15.159 1.00 89.38 90 CYS A CA 1
ATOM 683 C C . CYS A 1 90 ? -19.794 -3.061 15.318 1.00 89.38 90 CYS A C 1
ATOM 685 O O . CYS A 1 90 ? -19.973 -2.364 16.318 1.00 89.38 90 CYS A O 1
ATOM 687 N N . SER A 1 91 ? -20.700 -3.166 14.343 1.00 86.31 91 SER A N 1
ATOM 688 C CA . SER A 1 91 ? -22.009 -2.521 14.416 1.00 86.31 91 SER A CA 1
ATOM 689 C C . SER A 1 91 ? -22.872 -3.143 15.514 1.00 86.31 91 SER A C 1
ATOM 691 O O . SER A 1 91 ? -22.714 -4.312 15.870 1.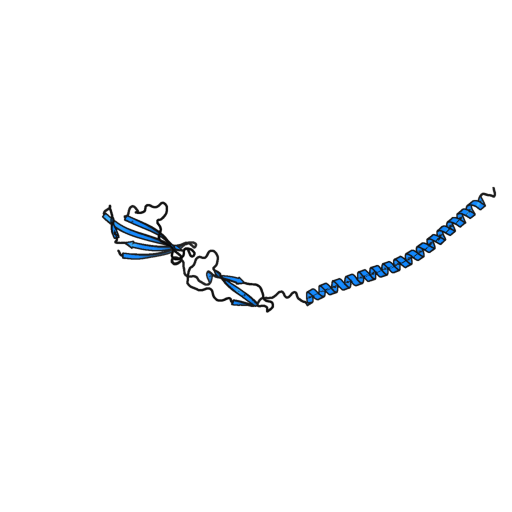00 86.31 91 SER A O 1
ATOM 693 N N . VAL A 1 92 ? -23.856 -2.386 16.005 1.00 81.75 92 VAL A N 1
ATOM 694 C CA . VAL A 1 92 ? -24.857 -2.862 16.979 1.00 81.75 92 VAL A CA 1
ATOM 695 C C . VAL A 1 92 ? -25.637 -4.087 16.491 1.00 81.75 92 VAL A C 1
ATOM 697 O O . VAL A 1 92 ? -26.168 -4.838 17.303 1.00 81.75 92 VAL A O 1
ATOM 700 N N . THR A 1 93 ? -25.686 -4.311 15.175 1.00 82.94 93 THR A N 1
ATOM 701 C CA . THR A 1 93 ? -26.293 -5.490 14.542 1.00 82.94 93 THR A CA 1
ATOM 702 C C . THR A 1 93 ? -25.400 -6.735 14.574 1.00 82.94 93 THR A C 1
ATOM 704 O O . THR A 1 93 ? -25.805 -7.775 14.062 1.00 82.94 93 THR A O 1
ATOM 707 N N . GLY A 1 94 ? -24.200 -6.650 15.161 1.00 86.88 94 GLY A N 1
ATOM 708 C CA . GLY A 1 94 ? -23.248 -7.760 15.245 1.00 86.88 94 GLY A CA 1
ATOM 709 C C . GLY A 1 94 ? -22.517 -8.047 13.934 1.00 86.88 94 GLY A C 1
ATOM 710 O O . GLY A 1 94 ? -22.014 -9.148 13.750 1.00 86.88 94 GLY A O 1
ATOM 711 N N . LYS A 1 95 ? -22.461 -7.077 13.014 1.00 91.56 95 LYS A N 1
ATOM 712 C CA . LYS A 1 95 ? -21.698 -7.171 11.761 1.00 91.56 95 LYS A CA 1
ATOM 713 C C . LYS A 1 95 ? -20.673 -6.052 11.661 1.00 91.56 95 LYS A C 1
ATOM 715 O O . LYS A 1 95 ? -20.967 -4.918 12.041 1.00 91.56 95 LYS A O 1
ATOM 720 N N . ARG A 1 96 ? -19.495 -6.348 11.114 1.00 91.81 96 ARG A N 1
ATOM 721 C CA . ARG A 1 96 ? -18.442 -5.361 10.833 1.00 91.81 96 ARG A CA 1
ATOM 722 C C . ARG A 1 96 ? -18.037 -5.386 9.358 1.00 91.81 96 ARG A C 1
ATOM 724 O O . ARG A 1 96 ? -17.992 -6.473 8.780 1.00 91.81 96 ARG A O 1
ATOM 731 N N . PRO A 1 97 ? -17.719 -4.230 8.753 1.00 92.81 97 PRO A N 1
ATOM 732 C CA . PRO A 1 97 ? -17.074 -4.191 7.449 1.00 92.81 97 PRO A CA 1
ATOM 733 C C . PRO A 1 97 ? -15.617 -4.651 7.577 1.00 92.81 97 PRO A C 1
ATOM 735 O O . PRO A 1 97 ? -14.934 -4.325 8.548 1.00 92.81 97 PRO A O 1
ATOM 738 N N . VAL A 1 98 ? -15.122 -5.390 6.596 1.00 93.62 98 VAL A N 1
ATOM 739 C CA . VAL A 1 98 ? -13.732 -5.827 6.492 1.00 93.62 98 VAL A CA 1
ATOM 740 C C . VAL A 1 98 ? -13.214 -5.392 5.132 1.00 93.62 98 VAL A C 1
ATOM 742 O O . VAL A 1 98 ? -13.729 -5.782 4.085 1.00 93.62 98 VAL A O 1
ATOM 745 N N . HIS A 1 99 ? -12.187 -4.552 5.158 1.00 93.75 99 HIS A N 1
ATOM 746 C CA . HIS A 1 99 ? -11.539 -4.044 3.959 1.00 93.75 99 HIS A CA 1
ATOM 747 C C . HIS A 1 99 ? -10.327 -4.912 3.639 1.00 93.75 99 HIS A C 1
ATOM 749 O O . HIS A 1 99 ? -9.496 -5.158 4.511 1.00 93.75 99 HIS A O 1
ATOM 755 N N . MET A 1 100 ? -10.187 -5.366 2.399 1.00 91.44 100 MET A N 1
ATOM 756 C CA . MET A 1 100 ? -8.938 -5.971 1.939 1.00 91.44 100 MET A CA 1
ATOM 757 C C . MET A 1 100 ? -8.041 -4.855 1.411 1.00 91.44 100 MET A C 1
ATOM 759 O O . MET A 1 100 ? -8.477 -4.052 0.595 1.00 91.44 100 MET A O 1
ATOM 763 N N . VAL A 1 101 ? -6.809 -4.769 1.903 1.00 92.25 101 VAL A N 1
ATOM 764 C CA . VAL A 1 101 ? -5.823 -3.768 1.473 1.00 92.25 101 VAL A CA 1
ATOM 765 C C . VAL A 1 101 ? -4.495 -4.430 1.140 1.00 92.25 101 VAL A C 1
ATOM 767 O O . VAL A 1 101 ? -4.200 -5.520 1.626 1.00 92.25 101 VAL A O 1
ATOM 770 N N . TRP A 1 102 ? -3.666 -3.770 0.334 1.00 92.25 102 TRP A N 1
ATOM 771 C CA . TRP A 1 102 ? -2.316 -4.252 0.042 1.00 92.25 102 TRP A CA 1
ATOM 772 C C . TRP A 1 102 ? -1.425 -4.234 1.293 1.00 92.25 102 TRP A C 1
ATOM 774 O O . TRP A 1 102 ? -1.537 -3.352 2.150 1.00 92.25 102 TRP A O 1
ATOM 784 N N . LYS A 1 103 ? -0.532 -5.221 1.410 1.00 92.00 103 LYS A N 1
ATOM 785 C CA . LYS A 1 103 ? 0.524 -5.239 2.428 1.00 92.00 103 LYS A CA 1
ATOM 786 C C . LYS A 1 103 ? 1.548 -4.136 2.157 1.00 92.00 103 LYS A C 1
ATOM 788 O O . LYS A 1 103 ? 1.803 -3.770 1.012 1.00 92.00 103 LYS A O 1
ATOM 793 N N . GLU A 1 104 ? 2.141 -3.632 3.233 1.00 90.31 104 GLU A N 1
ATOM 794 C CA . GLU A 1 104 ? 3.214 -2.640 3.186 1.00 90.31 104 GLU A CA 1
ATOM 795 C C . GLU A 1 104 ? 4.560 -3.336 3.468 1.00 90.31 104 GLU A C 1
ATOM 797 O O . GLU A 1 104 ? 4.646 -4.081 4.449 1.00 90.31 104 GLU A O 1
ATOM 802 N N . PRO A 1 105 ? 5.605 -3.117 2.647 1.00 88.94 105 PRO A N 1
ATOM 803 C CA . PRO A 1 105 ? 5.610 -2.326 1.414 1.00 88.94 105 PRO A CA 1
ATOM 804 C C . PRO A 1 105 ? 4.888 -3.042 0.261 1.00 88.94 105 PRO A C 1
ATOM 806 O O . PRO A 1 105 ? 4.909 -4.270 0.166 1.00 88.94 105 PRO A O 1
ATOM 809 N N . LYS A 1 106 ? 4.282 -2.270 -0.647 1.00 88.25 106 LYS A N 1
ATOM 810 C CA . LYS A 1 106 ? 3.678 -2.820 -1.865 1.00 88.25 106 LYS A CA 1
ATOM 811 C C . LYS A 1 106 ? 4.792 -3.347 -2.773 1.00 88.25 106 LYS A C 1
ATOM 813 O O . LYS A 1 106 ? 5.754 -2.632 -3.031 1.00 88.25 106 LYS A O 1
ATOM 818 N N . VAL A 1 107 ? 4.664 -4.580 -3.259 1.00 88.88 107 VAL A N 1
ATOM 819 C CA . VAL A 1 107 ? 5.686 -5.253 -4.097 1.00 88.88 107 VAL A CA 1
ATOM 820 C C . VAL A 1 107 ? 5.163 -5.702 -5.462 1.00 88.88 107 VAL A C 1
ATOM 822 O O . VAL A 1 107 ? 5.899 -6.289 -6.248 1.00 88.88 107 VAL A O 1
ATOM 825 N N . CYS A 1 108 ? 3.895 -5.432 -5.753 1.00 90.31 108 CYS A N 1
ATOM 826 C CA . CYS A 1 108 ? 3.197 -5.916 -6.935 1.00 90.31 108 CYS A CA 1
ATOM 827 C C . CYS A 1 108 ? 2.429 -4.776 -7.618 1.00 90.31 108 CYS A C 1
ATOM 829 O O . CYS A 1 108 ? 2.129 -3.748 -6.999 1.00 90.31 108 CYS A O 1
ATOM 831 N N . HIS A 1 109 ? 2.098 -4.947 -8.895 1.00 91.38 109 HIS A N 1
ATOM 832 C CA . HIS A 1 109 ? 1.267 -4.007 -9.642 1.00 91.38 109 HIS A CA 1
ATOM 833 C C . HIS A 1 109 ? 0.359 -4.742 -10.637 1.00 91.38 109 HIS A C 1
ATOM 835 O O . HIS A 1 109 ? 0.804 -5.640 -11.349 1.00 91.38 109 HIS A O 1
ATOM 841 N N . GLY A 1 110 ? -0.911 -4.331 -10.717 1.00 88.88 110 GLY A N 1
ATOM 842 C CA . GLY A 1 110 ? -1.928 -5.007 -11.529 1.00 88.88 110 GLY A CA 1
ATOM 843 C C . GLY A 1 110 ? -2.282 -6.402 -11.000 1.00 88.88 110 GLY A C 1
ATOM 844 O O . GLY A 1 110 ? -1.929 -6.753 -9.878 1.00 88.88 110 GLY A O 1
ATOM 845 N N . GLY A 1 111 ? -2.960 -7.215 -11.812 1.00 87.62 111 GLY A N 1
ATOM 846 C CA . GLY A 1 111 ? -3.394 -8.559 -11.416 1.00 87.62 111 GLY A CA 1
ATOM 847 C C . GLY A 1 111 ? -4.797 -8.542 -10.815 1.00 87.62 111 GLY A C 1
ATOM 848 O O . GLY A 1 111 ? -5.739 -8.180 -11.513 1.00 87.62 111 GLY A O 1
ATOM 849 N N . LEU A 1 112 ? -4.936 -8.965 -9.555 1.00 88.56 112 LEU A N 1
ATOM 850 C CA . LEU A 1 112 ? -6.215 -8.902 -8.844 1.00 88.56 112 LEU A CA 1
ATOM 851 C C . LEU A 1 112 ? -6.559 -7.466 -8.432 1.00 88.56 112 LEU A C 1
ATOM 853 O O . LEU A 1 112 ? -5.731 -6.757 -7.859 1.00 88.56 112 LEU A O 1
ATOM 857 N N . ASP A 1 113 ? -7.815 -7.089 -8.644 1.00 84.62 113 ASP A N 1
ATOM 858 C CA . ASP A 1 113 ? -8.386 -5.864 -8.095 1.00 84.62 113 ASP A CA 1
ATOM 859 C C . ASP A 1 113 ? -8.854 -6.080 -6.649 1.00 84.62 113 ASP A C 1
ATOM 861 O O . ASP A 1 113 ? -9.241 -7.187 -6.260 1.00 84.62 113 ASP A O 1
ATOM 865 N N . LEU A 1 114 ? -8.816 -5.018 -5.837 1.00 84.25 114 LEU A N 1
ATOM 866 C CA . LEU A 1 114 ? -9.367 -5.057 -4.481 1.00 84.25 114 LEU A CA 1
ATOM 867 C C . LEU A 1 114 ? -10.878 -5.319 -4.562 1.00 84.25 114 LEU A C 1
ATOM 869 O O . LEU A 1 114 ? -11.580 -4.538 -5.211 1.00 84.25 114 LEU A O 1
ATOM 873 N N . PRO A 1 115 ? -11.393 -6.372 -3.903 1.00 82.06 115 PRO A N 1
ATOM 874 C CA . PRO A 1 115 ? -12.824 -6.619 -3.867 1.00 82.06 115 PRO A CA 1
ATOM 875 C C . PRO A 1 115 ? -13.554 -5.536 -3.063 1.00 82.06 115 PRO A C 1
ATOM 877 O O . PRO A 1 115 ? -12.971 -4.837 -2.229 1.00 82.06 115 PRO A O 1
ATOM 880 N N . GLU A 1 116 ? -14.858 -5.421 -3.308 1.00 80.69 116 GLU A N 1
ATOM 881 C CA . GLU A 1 116 ? -15.752 -4.577 -2.517 1.00 80.69 116 GLU A CA 1
ATOM 882 C C . GLU A 1 116 ? -15.788 -5.040 -1.047 1.00 80.69 116 GLU A C 1
ATOM 884 O O . GLU A 1 116 ? -15.495 -6.197 -0.734 1.00 80.69 116 GLU A O 1
ATOM 889 N N . VAL A 1 117 ? -16.102 -4.118 -0.131 1.00 86.44 117 VAL A N 1
ATOM 890 C CA . VAL A 1 117 ? -16.093 -4.368 1.317 1.00 86.44 117 VAL A CA 1
ATOM 891 C C . VAL A 1 117 ? -16.931 -5.598 1.680 1.00 86.44 117 VAL A C 1
ATOM 893 O O . VAL A 1 117 ? -18.107 -5.696 1.329 1.00 86.44 117 VAL A O 1
ATOM 896 N N . ILE A 1 118 ? -16.329 -6.534 2.414 1.00 90.00 118 ILE A N 1
ATOM 897 C CA . ILE A 1 118 ? -17.024 -7.735 2.890 1.00 90.00 118 ILE A CA 1
ATOM 898 C C . ILE A 1 118 ? -17.517 -7.514 4.321 1.00 90.00 118 ILE A C 1
ATOM 900 O O . ILE A 1 118 ? -16.949 -6.717 5.062 1.00 90.00 118 ILE A O 1
ATOM 904 N N . TYR A 1 119 ? -18.578 -8.211 4.725 1.00 91.25 119 TYR A N 1
ATOM 905 C CA . TYR A 1 119 ? -19.118 -8.124 6.083 1.00 91.25 119 TYR A CA 1
ATOM 906 C C . TYR A 1 119 ? -18.902 -9.436 6.829 1.00 91.25 119 TYR A C 1
ATOM 908 O O . TYR A 1 119 ? -19.291 -10.495 6.343 1.00 91.25 119 TYR A O 1
ATOM 916 N N . GLU A 1 120 ? -18.335 -9.348 8.029 1.00 90.88 120 GLU A N 1
ATOM 917 C CA . GLU A 1 120 ? -18.146 -10.482 8.936 1.00 90.88 120 GLU A CA 1
ATOM 918 C C . GLU A 1 120 ? -18.975 -10.304 10.207 1.00 90.88 120 GLU A C 1
ATOM 920 O O . GLU A 1 120 ? -19.188 -9.178 10.673 1.00 90.88 120 GLU A O 1
ATOM 925 N N . ASP A 1 121 ? -19.408 -11.421 10.791 1.00 90.94 121 ASP A N 1
ATOM 926 C CA . ASP A 1 121 ? -20.079 -11.416 12.086 1.00 90.94 121 ASP A CA 1
ATOM 927 C C . ASP A 1 121 ? -19.071 -11.130 13.211 1.00 90.94 121 ASP A C 1
ATOM 929 O O . ASP A 1 121 ? -17.946 -11.634 13.235 1.00 90.94 121 ASP A O 1
ATOM 933 N N . CYS A 1 122 ? -19.475 -10.292 14.159 1.00 86.94 122 CYS A N 1
ATOM 934 C CA . CYS A 1 122 ? -18.660 -9.852 15.278 1.00 86.94 122 CYS A CA 1
ATOM 935 C C . CYS A 1 122 ? -19.499 -9.750 16.551 1.00 86.94 122 CYS A C 1
ATOM 937 O O . CYS A 1 122 ? -20.685 -9.421 16.536 1.00 86.94 122 CYS A O 1
ATOM 939 N N . GLN A 1 123 ? -18.863 -10.006 17.692 1.00 81.19 123 GLN A N 1
ATOM 940 C CA . GLN A 1 123 ? -19.514 -9.840 18.982 1.00 81.19 123 GLN A CA 1
ATOM 941 C C . GLN A 1 123 ? -19.484 -8.361 19.365 1.00 81.19 123 GLN A C 1
ATOM 943 O O . GLN A 1 123 ? -18.479 -7.856 19.868 1.00 81.19 123 GLN A O 1
ATOM 948 N N . ALA A 1 124 ? -20.592 -7.657 19.134 1.00 68.12 124 ALA A N 1
ATOM 949 C CA . ALA A 1 124 ? -20.776 -6.347 19.735 1.00 68.12 124 ALA A CA 1
ATOM 950 C C . ALA A 1 124 ? -20.753 -6.541 21.256 1.00 68.12 124 ALA A C 1
ATOM 952 O O . ALA A 1 124 ? -21.539 -7.324 21.798 1.00 68.12 124 ALA A O 1
ATOM 953 N N . VAL A 1 125 ? -19.840 -5.854 21.951 1.00 63.44 125 VAL A N 1
ATOM 954 C CA . VAL A 1 125 ? -19.863 -5.771 23.415 1.00 63.44 125 VAL A CA 1
ATOM 955 C C . VAL A 1 125 ? -21.053 -4.891 23.775 1.00 63.44 125 VAL A C 1
ATOM 957 O O . VAL A 1 125 ? -20.926 -3.712 24.095 1.00 63.44 125 VAL A O 1
ATOM 960 N N . LEU A 1 126 ? -22.253 -5.455 2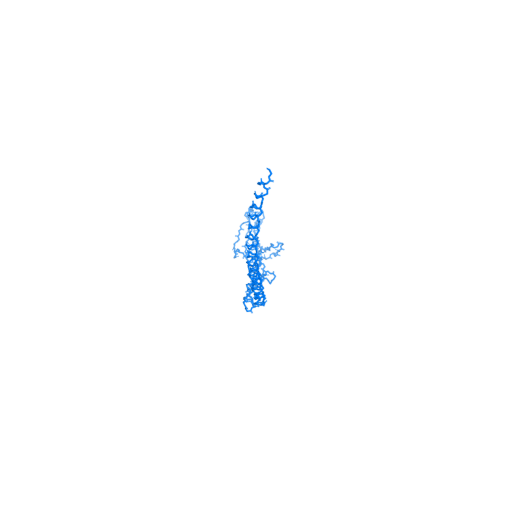3.668 1.00 61.66 126 LEU A N 1
ATOM 961 C CA . LEU A 1 126 ? -23.413 -4.914 24.336 1.00 61.66 126 LEU A CA 1
ATOM 962 C C . LEU A 1 126 ? -23.061 -5.024 25.812 1.00 61.66 126 LEU A C 1
ATOM 964 O O . LEU A 1 126 ? -22.998 -6.132 26.343 1.00 61.66 126 LEU A O 1
ATOM 968 N N . LEU A 1 127 ? -22.727 -3.890 26.435 1.00 57.91 127 LEU A N 1
ATOM 969 C CA . LEU A 1 127 ? -22.604 -3.780 27.882 1.00 57.91 127 LEU A CA 1
ATOM 970 C C . LEU A 1 127 ? -23.880 -4.374 28.454 1.00 57.91 127 LEU A C 1
ATOM 972 O O . LEU A 1 127 ? -24.959 -3.788 28.354 1.00 57.91 127 LEU A O 1
ATOM 976 N N . ASP A 1 128 ? -23.739 -5.614 28.904 1.00 61.88 128 ASP A N 1
ATOM 977 C CA . ASP A 1 128 ? -24.847 -6.501 29.170 1.00 61.88 128 ASP A CA 1
ATOM 978 C C . ASP A 1 128 ? -25.712 -5.804 30.211 1.00 61.88 128 ASP A C 1
ATOM 980 O O . ASP A 1 128 ? -25.258 -5.547 31.333 1.00 61.88 128 ASP A O 1
ATOM 984 N N . LYS A 1 129 ? -26.922 -5.397 29.808 1.00 61.62 129 LYS A N 1
ATOM 985 C CA . LYS A 1 129 ? -27.814 -4.600 30.659 1.00 61.62 129 LYS A CA 1
ATOM 986 C C . LYS A 1 129 ? -27.988 -5.279 32.021 1.00 61.62 129 LYS A C 1
ATOM 988 O O . LYS A 1 129 ? -28.081 -4.580 33.023 1.00 61.62 129 LYS A O 1
ATOM 993 N N . SER A 1 130 ? -27.912 -6.615 32.051 1.00 63.81 130 SER A N 1
ATOM 994 C CA . SER A 1 130 ? -27.945 -7.454 33.252 1.00 63.81 130 SER A CA 1
ATOM 995 C C . SER A 1 130 ? -26.771 -7.221 34.219 1.00 63.81 130 SER A C 1
ATOM 997 O O . SER A 1 130 ? -26.972 -7.157 35.432 1.00 63.81 130 SER A O 1
ATOM 999 N N . LYS A 1 131 ? -25.543 -7.026 33.721 1.00 69.62 131 LYS A N 1
ATOM 1000 C CA . LYS A 1 131 ? -24.359 -6.769 34.559 1.00 69.62 131 LYS A CA 1
ATOM 1001 C C . LYS A 1 131 ? -24.371 -5.349 35.119 1.00 69.62 131 LYS A C 1
ATOM 1003 O O . LYS A 1 131 ? -24.047 -5.150 36.286 1.00 69.62 131 LYS A O 1
ATOM 1008 N N . VAL A 1 132 ? -24.810 -4.374 34.321 1.00 72.88 132 VAL A N 1
ATOM 1009 C CA . VAL A 1 132 ? -24.938 -2.973 34.758 1.00 72.88 132 VAL A CA 1
ATOM 1010 C C . VAL A 1 132 ? -26.031 -2.827 35.820 1.00 72.88 132 VAL A C 1
ATOM 1012 O O . VAL A 1 132 ? -25.814 -2.168 36.837 1.00 72.88 132 VAL A O 1
ATOM 1015 N N . THR A 1 133 ? -27.177 -3.499 35.655 1.00 73.69 133 THR A N 1
ATOM 1016 C CA . THR A 1 133 ? -28.255 -3.478 36.657 1.00 73.69 133 THR A CA 1
ATOM 1017 C C . THR A 1 133 ? -27.824 -4.081 37.992 1.00 73.69 133 THR A C 1
ATOM 1019 O O . THR A 1 133 ? -28.204 -3.567 39.040 1.00 73.69 133 THR A O 1
ATOM 1022 N N . MET A 1 134 ? -26.974 -5.112 37.979 1.00 75.56 134 MET A N 1
ATOM 1023 C CA . MET A 1 134 ? -26.467 -5.736 39.208 1.00 75.56 134 MET A CA 1
ATOM 1024 C C . MET A 1 134 ? -25.541 -4.803 40.004 1.00 75.56 134 MET A C 1
ATOM 1026 O O . MET A 1 134 ? -25.596 -4.790 41.233 1.00 75.56 134 MET A O 1
ATOM 1030 N N . ILE A 1 135 ? -24.731 -3.984 39.321 1.00 81.69 135 ILE A N 1
ATOM 1031 C CA . ILE A 1 135 ? -23.839 -3.004 39.968 1.00 81.69 135 ILE A CA 1
ATOM 1032 C C . ILE A 1 135 ? -24.644 -1.874 40.627 1.00 81.69 135 ILE A C 1
ATOM 1034 O O . ILE A 1 135 ? -24.328 -1.448 41.735 1.00 81.69 135 ILE A O 1
ATOM 1038 N N . ILE A 1 136 ? -25.711 -1.401 39.979 1.00 84.62 136 ILE A N 1
ATOM 1039 C CA . ILE A 1 136 ? -26.551 -0.325 40.530 1.00 84.62 136 ILE A CA 1
ATOM 1040 C C . ILE A 1 136 ? -27.335 -0.822 41.755 1.00 84.62 136 ILE A C 1
ATOM 1042 O O . ILE A 1 136 ? -27.379 -0.140 42.779 1.00 84.62 136 ILE A O 1
ATOM 1046 N N . VAL A 1 137 ? -27.913 -2.027 41.682 1.00 85.56 137 VAL A N 1
ATOM 1047 C CA . VAL A 1 137 ? -28.697 -2.611 42.785 1.00 85.56 137 VAL A CA 1
ATOM 1048 C C . VAL A 1 137 ? -27.833 -2.860 44.026 1.00 85.56 137 VAL A C 1
ATOM 1050 O O . VAL A 1 137 ? -28.273 -2.571 45.141 1.00 85.56 137 VAL A O 1
ATOM 1053 N N . SER A 1 138 ? -26.592 -3.332 43.860 1.00 82.50 138 SER A N 1
ATOM 1054 C CA . SER A 1 138 ? -25.692 -3.559 44.998 1.00 82.50 138 SER A CA 1
ATOM 1055 C C . SER A 1 138 ? -25.301 -2.252 45.698 1.00 82.50 138 SER A C 1
ATOM 1057 O O . SER A 1 138 ? -25.327 -2.190 46.929 1.00 82.50 138 SER A O 1
ATOM 1059 N N . GLY A 1 139 ? -25.037 -1.183 44.939 1.00 87.69 139 GLY A N 1
ATOM 1060 C CA . GLY A 1 139 ? -24.713 0.134 45.492 1.00 87.69 139 GLY A CA 1
ATOM 1061 C C . GLY A 1 139 ? -25.842 0.724 46.345 1.00 87.69 139 GLY A C 1
ATOM 1062 O O . GLY A 1 139 ? -25.602 1.174 47.467 1.00 87.69 139 GLY A O 1
ATOM 1063 N N . VAL A 1 140 ? -27.085 0.663 45.855 1.00 91.81 140 VAL A N 1
ATOM 1064 C CA . VAL A 1 140 ? -28.265 1.176 46.578 1.00 91.81 140 VAL A CA 1
ATOM 1065 C C . VAL A 1 140 ? -28.509 0.399 47.873 1.00 91.81 140 VAL A C 1
ATOM 1067 O O . VAL A 1 140 ? -28.800 1.000 48.908 1.00 91.81 140 VAL A O 1
ATOM 1070 N N . SER A 1 141 ? -28.346 -0.926 47.844 1.00 88.19 141 SER A N 1
ATOM 1071 C CA . SER A 1 141 ? -28.588 -1.764 49.020 1.00 88.19 141 SER A CA 1
ATOM 1072 C C . SER A 1 141 ? -27.578 -1.503 50.141 1.00 88.19 141 SER A C 1
ATOM 1074 O O . SER A 1 141 ? -27.968 -1.403 51.304 1.00 88.19 141 SER A O 1
ATOM 1076 N N . VAL A 1 142 ? -26.289 -1.347 49.816 1.00 94.44 142 VAL A N 1
ATOM 1077 C CA . VAL A 1 142 ? -25.252 -1.049 50.821 1.00 94.44 142 VAL A CA 1
ATOM 1078 C C . VAL A 1 142 ? -25.454 0.345 51.413 1.00 94.44 142 VAL A C 1
ATOM 1080 O O . VAL A 1 142 ? -25.394 0.510 52.632 1.00 94.44 142 VAL A O 1
ATOM 1083 N N . PHE A 1 143 ? -25.756 1.340 50.576 1.00 93.62 143 PHE A N 1
ATOM 1084 C CA . PHE A 1 143 ? -26.016 2.702 51.040 1.00 93.62 143 PHE A CA 1
ATOM 1085 C C . PHE A 1 143 ? -27.238 2.774 51.967 1.00 93.62 143 PHE A C 1
ATOM 1087 O O . PHE A 1 143 ? -27.179 3.414 53.017 1.00 93.62 143 PHE A O 1
ATOM 1094 N N . GLY A 1 144 ? -28.313 2.052 51.629 1.00 93.50 144 GLY A N 1
ATOM 1095 C CA . GLY A 1 144 ? -29.495 1.928 52.479 1.00 93.50 144 GLY A CA 1
ATOM 1096 C C . GLY A 1 144 ? -29.162 1.375 53.866 1.00 93.50 144 GLY A C 1
ATOM 1097 O O . GLY A 1 144 ? -29.509 2.003 54.864 1.00 93.50 144 GLY A O 1
ATOM 1098 N N . ILE A 1 145 ? -28.418 0.262 53.932 1.00 95.19 145 ILE A N 1
ATOM 1099 C CA . ILE A 1 145 ? -28.006 -0.371 55.198 1.00 95.19 145 ILE A CA 1
ATOM 1100 C C . ILE A 1 145 ? -27.161 0.588 56.043 1.00 95.19 145 ILE A C 1
ATOM 1102 O O . ILE A 1 145 ? -27.427 0.740 57.239 1.00 95.19 145 ILE A O 1
ATOM 1106 N N . LEU A 1 146 ? -26.190 1.271 55.428 1.00 95.12 146 LEU A N 1
ATOM 1107 C CA . LEU A 1 146 ? -25.343 2.251 56.111 1.00 95.12 146 LEU A CA 1
ATOM 1108 C C . LEU A 1 146 ? -26.167 3.400 56.699 1.00 95.12 146 LEU A C 1
ATOM 1110 O O . LEU A 1 146 ? -25.978 3.738 57.866 1.00 95.12 146 LEU A O 1
ATOM 1114 N N . LEU A 1 147 ? -27.120 3.957 55.945 1.00 94.75 147 LEU A N 1
ATOM 1115 C CA . LEU A 1 147 ? -27.992 5.020 56.447 1.00 94.75 147 LEU A CA 1
ATOM 1116 C C . LEU A 1 147 ? -28.875 4.547 57.602 1.00 94.75 147 LEU A C 1
ATOM 1118 O O . LEU A 1 147 ? -28.942 5.224 58.626 1.00 94.75 147 LEU A O 1
ATOM 1122 N N . THR A 1 148 ? -29.507 3.377 57.498 1.00 93.38 148 THR A N 1
ATOM 1123 C CA . THR A 1 148 ? -30.277 2.817 58.621 1.00 93.38 148 THR A CA 1
ATOM 1124 C C . THR A 1 148 ? -29.409 2.542 59.843 1.00 93.38 148 THR A C 1
ATOM 1126 O O . THR A 1 148 ? -29.842 2.814 60.960 1.00 93.38 148 THR A O 1
ATOM 1129 N N . GLY A 1 149 ? -28.175 2.066 59.654 1.00 94.12 149 GLY A N 1
ATOM 1130 C CA . GLY A 1 149 ? -27.208 1.876 60.732 1.00 94.12 149 GLY A CA 1
ATOM 1131 C C . GLY A 1 149 ? -26.839 3.195 61.409 1.00 94.12 149 GLY A C 1
ATOM 1132 O O . GLY A 1 149 ? -26.880 3.282 62.632 1.00 94.12 149 GLY A O 1
ATOM 1133 N N . LEU A 1 150 ? -26.563 4.246 60.632 1.00 92.56 150 LEU A N 1
ATOM 1134 C CA . LEU A 1 150 ? -26.282 5.587 61.155 1.00 92.56 150 LEU A CA 1
ATOM 1135 C C . LEU A 1 150 ? -27.481 6.180 61.897 1.00 92.56 150 LEU A C 1
ATOM 1137 O O . LEU A 1 150 ? -27.306 6.744 62.973 1.00 92.56 150 LEU A O 1
ATOM 1141 N N . ILE A 1 151 ? -28.696 6.012 61.373 1.00 93.06 151 ILE A N 1
ATOM 1142 C CA . ILE A 1 151 ? -29.929 6.454 62.034 1.00 93.06 151 ILE A CA 1
ATOM 1143 C C . ILE A 1 151 ? -30.136 5.682 63.343 1.00 93.06 151 ILE A C 1
ATOM 1145 O O . ILE A 1 151 ? -30.425 6.283 64.377 1.00 93.06 151 ILE A O 1
ATOM 1149 N N . TYR A 1 152 ? -29.942 4.364 63.338 1.00 94.12 152 TYR A N 1
ATOM 1150 C CA . TYR A 1 152 ? -30.041 3.535 64.538 1.00 94.12 152 TYR A CA 1
ATOM 1151 C C . TYR A 1 152 ? -29.005 3.933 65.598 1.00 94.12 152 TYR A C 1
ATOM 1153 O O . TYR A 1 152 ? -29.359 4.129 66.761 1.00 94.12 152 TYR A O 1
ATOM 1161 N N . LEU A 1 153 ? -27.740 4.108 65.202 1.00 91.75 153 LEU A N 1
ATOM 1162 C CA . LEU A 1 153 ? -26.672 4.584 66.083 1.00 91.75 153 LEU A CA 1
ATOM 1163 C C . LEU A 1 153 ? -26.974 5.984 66.609 1.00 91.75 153 LEU A C 1
ATOM 1165 O O . LEU A 1 153 ? -26.781 6.232 67.792 1.00 91.75 153 LEU A O 1
ATOM 1169 N N . TYR A 1 154 ? -27.511 6.873 65.775 1.00 91.25 154 TYR A N 1
ATOM 1170 C CA . TYR A 1 154 ? -27.958 8.197 66.191 1.00 91.25 154 TYR A CA 1
ATOM 1171 C C . TYR A 1 154 ? -29.045 8.109 67.271 1.00 91.25 154 TYR A C 1
ATOM 1173 O O . TYR A 1 154 ? -28.928 8.756 68.312 1.00 91.25 154 TYR A O 1
ATOM 1181 N N . PHE A 1 155 ? -30.069 7.271 67.084 1.00 88.31 155 PHE A N 1
ATOM 1182 C CA . PHE A 1 155 ? -31.127 7.084 68.082 1.00 88.31 155 PHE A CA 1
ATOM 1183 C C . PHE A 1 155 ? -30.615 6.446 69.374 1.00 88.31 155 PHE A C 1
ATOM 1185 O O . PHE A 1 155 ? -30.973 6.894 70.466 1.00 88.31 155 PHE A O 1
ATOM 1192 N N . ARG A 1 156 ? -29.757 5.429 69.271 1.00 87.75 156 ARG A N 1
ATOM 1193 C CA . ARG A 1 156 ? -29.147 4.772 70.430 1.00 87.75 156 ARG A CA 1
ATOM 1194 C C . ARG A 1 156 ? -28.249 5.734 71.197 1.00 87.75 156 ARG A C 1
ATOM 1196 O O . ARG A 1 156 ? -28.400 5.855 72.409 1.00 87.75 156 ARG A O 1
ATOM 1203 N N . ASN A 1 157 ? -27.383 6.461 70.497 1.00 82.56 157 ASN A N 1
ATOM 1204 C CA . ASN A 1 157 ? -26.534 7.483 71.094 1.00 82.56 157 ASN A CA 1
ATOM 1205 C C . ASN A 1 157 ? -27.389 8.551 71.772 1.00 82.56 157 ASN A C 1
ATOM 1207 O O . ASN A 1 157 ? -27.126 8.897 72.916 1.00 82.56 157 ASN A O 1
ATOM 1211 N N . ARG A 1 158 ? -28.476 9.012 71.140 1.00 84.88 158 ARG A N 1
ATOM 1212 C CA . ARG A 1 158 ? -29.403 9.976 71.751 1.00 84.88 158 ARG A CA 1
ATOM 1213 C C . ARG A 1 158 ? -30.038 9.458 73.044 1.00 84.88 158 ARG A C 1
ATOM 1215 O O . ARG A 1 158 ? -30.224 10.248 73.965 1.00 84.88 158 ARG A O 1
ATOM 1222 N N . LYS A 1 159 ? -30.374 8.166 73.132 1.00 86.19 159 LYS A N 1
ATOM 1223 C CA . LYS A 1 159 ? -30.865 7.555 74.379 1.00 86.19 159 LYS A CA 1
ATOM 1224 C C . LYS A 1 159 ? -29.781 7.575 75.459 1.00 86.19 159 LYS A C 1
ATOM 1226 O O . LYS A 1 159 ? -30.040 8.036 76.564 1.00 86.19 159 LYS A O 1
ATOM 1231 N N . ILE A 1 160 ? -28.574 7.150 75.097 1.00 81.38 160 ILE A N 1
ATOM 1232 C CA . ILE A 1 160 ? -27.410 7.109 75.985 1.00 81.38 160 ILE A CA 1
ATOM 1233 C C . ILE A 1 160 ? -27.081 8.514 76.531 1.00 81.38 160 ILE A C 1
ATOM 1235 O O . ILE A 1 160 ? -26.901 8.671 77.733 1.00 81.38 160 ILE A O 1
ATOM 1239 N N . TYR A 1 161 ? -27.107 9.561 75.696 1.00 77.50 161 TYR A N 1
ATOM 1240 C CA . TYR A 1 161 ? -26.872 10.948 76.133 1.00 77.50 161 TYR A CA 1
ATOM 1241 C C . TYR A 1 161 ? -27.871 11.447 77.190 1.00 77.50 161 TYR A C 1
ATOM 1243 O O . TYR A 1 161 ? -27.495 12.265 78.023 1.00 77.50 161 TYR A O 1
ATOM 1251 N N . ARG A 1 162 ? -29.121 10.958 77.181 1.00 77.31 162 ARG A N 1
ATOM 1252 C CA . ARG A 1 162 ? -30.127 11.316 78.199 1.00 77.31 162 ARG A CA 1
ATOM 1253 C C . ARG A 1 162 ? -29.866 10.635 79.537 1.00 77.31 162 ARG A C 1
ATOM 1255 O O . ARG A 1 162 ? -30.074 11.239 80.578 1.00 77.31 162 ARG A O 1
ATOM 1262 N N . GLU A 1 163 ? -29.423 9.382 79.511 1.00 82.06 163 GLU A N 1
ATOM 1263 C CA . GLU A 1 163 ? -29.072 8.658 80.738 1.00 82.06 163 GLU A CA 1
ATOM 1264 C C . GLU A 1 163 ? -27.807 9.262 81.372 1.00 82.06 163 GLU A C 1
ATOM 1266 O O . GLU A 1 163 ? -27.778 9.493 82.578 1.00 82.06 163 GLU A O 1
ATOM 1271 N N . TYR A 1 164 ? -26.811 9.644 80.563 1.00 75.31 164 TYR A N 1
ATOM 1272 C CA . TYR A 1 164 ? -25.620 10.350 81.049 1.00 75.31 164 TYR A CA 1
ATOM 1273 C C . TYR A 1 164 ? -25.920 11.731 81.646 1.00 75.31 164 TYR A C 1
ATOM 1275 O O . TYR A 1 164 ? -25.295 12.089 82.640 1.00 75.31 164 TYR A O 1
ATOM 1283 N N . SER A 1 165 ? -26.846 12.512 81.070 1.00 80.38 165 SER A N 1
ATOM 1284 C CA . SER A 1 165 ? -27.181 13.834 81.621 1.00 80.38 165 SER A CA 1
ATOM 1285 C C . SER A 1 165 ? -27.839 13.732 82.997 1.00 80.38 165 SER A C 1
ATOM 1287 O O . SER A 1 165 ? -27.497 14.502 83.883 1.00 80.38 165 SER A O 1
ATOM 1289 N N . VAL A 1 166 ? -28.715 12.742 83.198 1.00 85.19 166 VAL A N 1
ATOM 1290 C CA . VAL A 1 166 ? -29.379 12.512 84.493 1.00 85.19 166 VAL A CA 1
ATOM 1291 C C . VAL A 1 166 ? -28.388 12.013 85.544 1.00 85.19 166 VAL A C 1
ATOM 1293 O O . VAL A 1 166 ? -28.370 12.527 86.658 1.00 85.19 166 VAL A O 1
ATOM 1296 N N . LEU A 1 167 ? -27.519 11.059 85.186 1.00 84.81 167 LEU A N 1
ATOM 1297 C CA . LEU A 1 167 ? -26.471 10.576 86.093 1.00 84.81 167 LEU A CA 1
ATOM 1298 C C . LEU A 1 167 ? -25.508 11.695 86.499 1.00 84.81 167 LEU A C 1
ATOM 1300 O O . LEU A 1 167 ? -25.041 11.715 87.632 1.00 84.81 167 LEU A O 1
ATOM 1304 N N . LYS A 1 168 ? -25.219 12.631 85.589 1.00 86.50 168 LYS A N 1
ATOM 1305 C CA . LYS A 1 168 ? -24.374 13.789 85.880 1.00 86.50 168 LYS A CA 1
ATOM 1306 C C . LYS A 1 168 ? -25.028 14.723 86.900 1.00 86.50 168 LYS A C 1
ATOM 1308 O O . LYS A 1 168 ? -24.370 15.092 87.861 1.00 86.50 168 LYS A O 1
ATOM 1313 N N . GLU A 1 169 ? -26.309 15.044 86.723 1.00 87.00 169 GLU A N 1
ATOM 1314 C CA . GLU A 1 169 ? -27.055 15.891 87.665 1.00 87.00 169 GLU A CA 1
ATOM 1315 C C . GLU A 1 169 ? -27.181 15.245 89.055 1.00 87.00 169 GLU A C 1
ATOM 1317 O O . GLU A 1 169 ? -27.013 15.923 90.065 1.00 87.00 169 GLU A O 1
ATOM 1322 N N . GLN A 1 170 ? -27.426 13.931 89.126 1.00 87.00 170 GLN A N 1
ATOM 1323 C CA . GLN A 1 170 ? -27.509 13.211 90.404 1.00 87.00 170 GLN A CA 1
ATOM 1324 C C . GLN A 1 170 ? -26.159 13.142 91.126 1.00 87.00 170 GLN A C 1
ATOM 1326 O O . GLN A 1 170 ? -26.096 13.400 92.323 1.00 87.00 170 GLN A O 1
ATOM 1331 N N . ASN A 1 171 ? -25.088 12.841 90.393 1.00 86.44 171 ASN A N 1
ATOM 1332 C CA . ASN A 1 171 ? -23.738 12.766 90.945 1.00 86.44 171 ASN A CA 1
ATOM 1333 C C . ASN A 1 171 ? -23.250 14.145 91.433 1.00 86.44 171 ASN A C 1
ATOM 1335 O O . ASN A 1 171 ? -22.672 14.252 92.507 1.00 86.44 171 ASN A O 1
ATOM 1339 N N . GLU A 1 172 ? -23.533 15.223 90.690 1.00 89.81 172 GLU A N 1
ATOM 1340 C CA . GLU A 1 172 ? -23.215 16.593 91.125 1.00 89.81 172 GLU A CA 1
ATOM 1341 C C . GLU A 1 172 ? -23.985 16.991 92.399 1.00 89.81 172 GLU A C 1
ATOM 1343 O O . GLU A 1 172 ? -23.401 17.593 93.298 1.00 89.81 172 GLU A O 1
ATOM 1348 N N . ALA A 1 173 ? -25.262 16.612 92.526 1.00 88.44 173 ALA A N 1
ATOM 1349 C CA . ALA A 1 173 ? -26.056 16.888 93.727 1.00 88.44 173 ALA A CA 1
ATOM 1350 C C . ALA A 1 173 ? -25.584 16.103 94.969 1.00 88.44 173 ALA A C 1
ATOM 1352 O O . ALA A 1 173 ? -25.601 16.639 96.077 1.00 88.44 173 ALA A O 1
ATOM 1353 N N . GLU A 1 174 ? -25.159 14.850 94.795 1.00 87.81 174 GLU A N 1
ATOM 1354 C CA . GLU A 1 174 ? -24.612 14.014 95.873 1.00 87.81 174 GLU A CA 1
ATOM 1355 C C . GLU A 1 174 ? -23.276 14.574 96.395 1.00 87.81 174 GLU A C 1
ATOM 1357 O O . GLU A 1 174 ? -23.091 14.709 97.603 1.00 87.81 174 GLU A O 1
ATOM 1362 N N . ILE A 1 175 ? -22.398 15.032 95.494 1.00 88.12 175 ILE A N 1
ATOM 1363 C CA . ILE A 1 175 ? -21.128 15.689 95.848 1.00 88.12 175 ILE A CA 1
ATOM 1364 C C . ILE A 1 175 ? -21.354 16.983 96.656 1.00 88.12 175 ILE A C 1
ATOM 1366 O O . ILE A 1 175 ? -20.610 17.259 97.600 1.00 88.12 175 ILE A O 1
ATOM 1370 N N . GLU A 1 176 ? -22.363 17.789 96.311 1.00 87.00 176 GLU A N 1
ATOM 1371 C CA . GLU A 1 176 ? -22.701 19.012 97.058 1.00 87.00 176 GLU A CA 1
ATOM 1372 C C . GLU A 1 176 ? -23.251 18.706 98.465 1.00 87.00 176 GLU A C 1
ATOM 1374 O O . GLU A 1 176 ? -22.907 19.401 99.424 1.00 87.00 176 GLU A O 1
ATOM 1379 N N . LEU A 1 177 ? -24.052 17.646 98.623 1.00 86.38 177 LEU A N 1
ATOM 1380 C CA . LEU A 1 177 ? -24.553 17.197 99.930 1.00 86.38 177 LEU A CA 1
ATOM 1381 C C . LEU A 1 177 ? -23.422 16.732 100.853 1.00 86.38 177 LEU A C 1
ATOM 1383 O O . LEU A 1 177 ? -23.369 17.158 102.009 1.00 86.38 177 LEU A O 1
ATOM 1387 N N . ASP A 1 178 ? -22.487 15.932 100.342 1.00 84.94 178 ASP A N 1
ATOM 1388 C CA . ASP A 1 178 ? -21.305 15.503 101.097 1.00 84.94 178 ASP A CA 1
ATOM 1389 C C . ASP A 1 178 ? -20.417 16.691 101.490 1.00 84.94 178 ASP A C 1
ATOM 1391 O O . ASP A 1 178 ? -19.865 16.733 102.592 1.00 84.94 178 ASP A O 1
ATOM 1395 N N . ARG A 1 179 ? -20.319 17.710 100.626 1.00 84.50 179 ARG A N 1
ATOM 1396 C CA . ARG A 1 179 ? -19.585 18.947 100.920 1.00 84.50 179 ARG A CA 1
ATOM 1397 C C . ARG A 1 179 ? -20.226 19.754 102.055 1.00 84.50 179 ARG A C 1
ATOM 1399 O O . ARG A 1 179 ? -19.501 20.339 102.857 1.00 84.50 179 ARG A O 1
ATOM 1406 N N . MET A 1 180 ? -21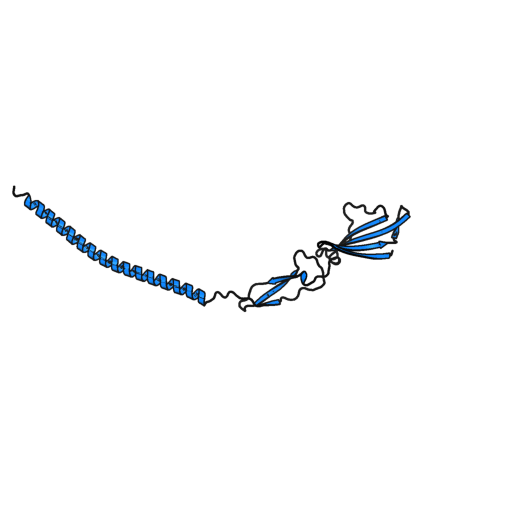.558 19.787 102.143 1.00 78.75 180 MET A N 1
ATOM 1407 C CA . MET A 1 180 ? -22.273 20.430 103.256 1.00 78.75 180 MET A CA 1
ATOM 1408 C C . MET A 1 180 ? -22.175 19.610 104.549 1.00 78.75 180 MET A C 1
ATOM 1410 O O . MET A 1 180 ? -21.959 20.180 105.617 1.00 78.75 180 MET A O 1
ATOM 1414 N N . ALA A 1 181 ? -22.277 18.280 104.461 1.00 77.75 181 ALA A N 1
ATOM 1415 C CA . ALA A 1 181 ? -22.128 17.385 105.608 1.00 77.75 181 ALA A CA 1
ATOM 1416 C C . ALA A 1 181 ? -20.707 17.434 106.198 1.00 77.75 181 ALA A C 1
ATOM 1418 O O . ALA A 1 181 ? -20.550 17.471 107.419 1.00 77.75 181 ALA A O 1
ATOM 1419 N N . GLY A 1 182 ? -19.681 17.526 105.345 1.00 72.25 182 GLY A N 1
ATOM 1420 C CA . GLY A 1 182 ? -18.288 17.678 105.767 1.00 72.25 182 GLY A CA 1
ATOM 1421 C C . GLY A 1 182 ? -18.027 18.937 106.599 1.00 72.25 182 GLY A C 1
ATOM 1422 O O . GLY A 1 182 ? -17.197 18.897 107.495 1.00 72.25 182 GLY A O 1
ATOM 1423 N N . PHE A 1 183 ? -18.769 20.026 106.376 1.00 63.72 183 PHE A N 1
ATOM 1424 C CA . PHE A 1 183 ? -18.629 21.256 107.167 1.00 63.72 183 PHE A CA 1
ATOM 1425 C C . PHE A 1 183 ? -19.251 21.136 108.570 1.00 63.72 183 PHE A C 1
ATOM 1427 O O . PHE A 1 183 ? -18.753 21.731 109.517 1.00 63.72 183 PHE A O 1
ATOM 1434 N N . SER A 1 184 ? -20.314 20.337 108.726 1.00 60.53 184 SER A N 1
ATOM 1435 C CA . SER A 1 184 ? -21.020 20.177 110.010 1.00 60.53 184 SER A CA 1
ATOM 1436 C C . SER A 1 184 ? -20.292 19.311 111.044 1.00 60.53 184 SER A C 1
ATOM 1438 O O . SER A 1 184 ? -20.644 19.346 112.218 1.00 60.53 184 SER A O 1
ATOM 1440 N N . LEU A 1 185 ? -19.289 18.534 110.627 1.00 60.72 185 LEU A N 1
ATOM 1441 C CA . LEU A 1 185 ? -18.521 17.658 111.520 1.00 60.72 185 LEU A CA 1
ATOM 1442 C C . LEU A 1 185 ? -17.255 18.318 112.094 1.00 60.72 185 LEU A C 1
ATOM 1444 O O . LEU A 1 185 ? -16.637 17.731 112.976 1.00 60.72 185 LEU A O 1
ATOM 1448 N N . ASP A 1 186 ? -16.901 19.528 111.647 1.00 59.03 186 ASP A N 1
ATOM 1449 C CA . ASP A 1 186 ? -15.749 20.289 112.160 1.00 59.03 186 ASP A CA 1
ATOM 1450 C C . ASP A 1 186 ? -16.135 21.322 113.247 1.00 59.03 186 ASP A C 1
ATOM 1452 O O . ASP A 1 186 ? -15.262 22.005 113.779 1.00 59.03 186 ASP A O 1
ATOM 1456 N N . GLU A 1 187 ? -17.421 21.449 113.603 1.00 56.81 187 GLU A N 1
ATOM 1457 C CA . GLU A 1 187 ? -17.909 22.441 114.585 1.00 56.81 187 GLU A CA 1
ATOM 1458 C C . GLU A 1 187 ? -18.084 21.883 116.013 1.00 56.81 187 GLU A C 1
ATOM 1460 O O . GLU A 1 187 ? -18.386 22.634 116.938 1.00 56.81 187 GLU A O 1
ATOM 1465 N N . ASP A 1 188 ? -17.801 20.591 116.210 1.00 55.44 188 ASP A N 1
ATOM 1466 C CA . ASP A 1 188 ? -17.774 19.914 117.512 1.00 55.44 188 ASP A CA 1
ATOM 1467 C C . ASP A 1 188 ? -16.368 19.347 117.813 1.00 55.44 188 ASP A C 1
ATOM 1469 O O . ASP A 1 188 ? -16.203 18.139 118.003 1.00 55.44 188 ASP A O 1
ATOM 1473 N N . HIS A 1 189 ? -15.331 20.197 117.885 1.00 46.41 189 HIS A N 1
ATOM 1474 C CA . HIS A 1 189 ? -14.227 19.936 118.822 1.00 46.41 189 HIS A CA 1
ATOM 1475 C C . HIS A 1 189 ? -13.482 21.172 119.332 1.00 46.41 189 HIS A C 1
ATOM 1477 O O . HIS A 1 189 ? -13.089 22.035 118.516 1.00 46.41 189 HIS A O 1
#